Protein AF-0000000066713746 (afdb_homodimer)

Secondary structure (DSSP, 8-state):
----TTHHHHHHTTSS-SHHHHHHHHSS--HHHHHHHHHHHHHHHTT--S-HHHHHHHHHHHHHHGGG-GGGTTS-HHHHHHHHHHHHHHHH-TTS-S--HHHHHHH---HHHHHHHHHHHHHHS---TT--TTTHHHHT-/----TTHHHHHHTTSSSSHHHHHHHHSS--HHHHHHHHHHHHHHHTT--S-HHHHHHHHHHHHHHGGG-GGGTTS-HHHHHHHHHHHHHHHH-TTS-S--HHHHHHH---HHHHHHHHHHHHHHS---TT--TTTHHHHT-

InterPro domains:
  IPR004367 Cyclin, C-terminal domain [PF02984] (39-141)
  IPR004367 Cyclin, C-terminal domain [SM01332] (4-141)
  IPR013763 Cyclin-like domain [SM00385] (37-123)
  IPR036915 Cyclin-like superfamily [SSF47954] (36-141)

Sequence (282 aa):
MTAPTTKCFLRCFSVLPHSSRVYGRIQLLPLTLVAYNWRFARSAQACDEDPALHLEFLANYIAELSLLEYSLLSYPPSLIAASAIFLARFVLQPTKYPWNSTLAHYTHYKPSELSECVKTLHRLSSVGPGSNLPSIREKYSMTAPTTKCFLRCFSVLPHSSRVYGRIQLLPLTLVAYNWRFARSAQACDEDPALHLEFLANYIAELSLLEYSLLSYPPSLIAASAIFLARFVLQPTKYPWNSTLAHYTHYKPSELSECVKTLHRLSSVGPGSNLPSIREKYS

Foldseek 3Di:
DDCCDVPVVCVVVVVVPDPVVVCVVLVDQPPVLLVLLLQLLVLQCVPPPDDSVQLSVQLSVLLSLLVVDPVSVPDDSLLSSLLSSLLSQCLVPVPDLSDDPSSCVRSVDQLVSNVVSNVVSVVSDPPDPVPPVPCVVVSSD/DDCCDPCVVVPVVVVPPDPVVVCVVLVDQPPVLLVLLLQLLVLQCVPPPDDSVQLSVQLSVLLSLLVVDPVSVPDDSLLSSLLSSLLSQCLVPVPDLSDDPSSCVRSVDQLVSNVVSNVVSVVSDPPDPVSPVPCVVVSSD

Solvent-accessible surface area (backbone atoms only — not comparable to full-atom values): 16122 Å² total; per-residue (Å²): 136,76,86,67,70,84,44,53,80,44,36,75,64,41,74,53,73,69,74,64,51,51,44,52,50,62,70,31,62,51,64,66,40,49,50,42,30,50,56,52,33,55,50,49,31,78,76,45,89,61,62,51,60,62,48,33,47,46,17,50,39,49,42,46,53,41,75,77,35,76,87,51,66,78,52,56,56,64,55,48,24,51,21,19,44,36,49,30,36,34,67,76,34,71,88,48,82,50,73,50,73,58,43,32,65,74,70,69,49,57,61,68,78,30,45,67,61,33,54,53,47,54,69,69,42,74,66,49,82,82,62,61,66,67,62,51,66,66,61,53,100,137,78,85,67,72,82,48,54,76,49,38,74,61,46,74,53,72,71,71,66,52,53,47,52,49,62,72,32,64,52,64,67,38,50,50,42,30,49,56,51,34,56,49,49,30,78,76,45,87,60,62,53,60,63,48,35,47,46,16,50,40,48,42,46,52,40,75,77,35,76,86,50,66,78,51,55,56,62,55,47,24,53,22,19,44,38,50,30,36,32,66,77,36,71,88,48,82,51,75,50,74,58,43,32,66,74,69,69,48,56,62,67,78,30,47,69,60,33,54,53,47,54,68,70,42,76,66,49,81,83,63,63,67,68,60,51,67,67,62,53,101

Nearest PDB structures (foldseek):
  6p8h-assembly1_A  TM=6.772E-01  e=7.968E-02  Homo sapiens
  3g33-assembly1_B  TM=6.816E-01  e=1.249E-01  Homo sapiens
  7sj3-assembly1_B  TM=6.555E-01  e=1.603E-01  Homo sapiens
  1bu2-assembly1_A  TM=8.049E-01  e=1.305E+00  Herpesvirus saimiri (strain 11)
  3pom-assembly2_B  TM=5.185E-01  e=3.913E+00  Homo sapiens

Structure (mmCIF, N/CA/C/O backbone):
data_AF-0000000066713746-model_v1
#
loop_
_entity.id
_entity.type
_entity.pdbx_description
1 polymer Cyclin-A1-1
#
loop_
_atom_site.group_PDB
_atom_site.id
_atom_site.type_symbol
_atom_site.label_atom_id
_atom_site.label_alt_id
_atom_site.label_comp_id
_atom_site.label_asym_id
_atom_site.label_entity_id
_atom_site.label_seq_id
_atom_site.pdbx_PDB_ins_code
_atom_site.Cartn_x
_atom_site.Cartn_y
_atom_site.Cartn_z
_atom_site.occupancy
_atom_site.B_iso_or_equiv
_atom_site.auth_seq_id
_atom_site.auth_comp_id
_atom_site.auth_asym_id
_atom_site.auth_atom_id
_atom_site.pdbx_PDB_model_num
ATOM 1 N N . MET A 1 1 ? 41.719 11.719 7.723 1 16.62 1 MET A N 1
ATOM 2 C CA . MET A 1 1 ? 41 10.469 7.918 1 16.62 1 MET A CA 1
ATOM 3 C C . MET A 1 1 ? 39.5 10.734 8.18 1 16.62 1 MET A C 1
ATOM 5 O O . MET A 1 1 ? 39.125 11.117 9.289 1 16.62 1 MET A O 1
ATOM 9 N N . THR A 1 2 ? 38.75 11.141 7.148 1 24.34 2 THR A N 1
ATOM 10 C CA . THR A 1 2 ? 37.562 11.977 7.066 1 24.34 2 THR A CA 1
ATOM 11 C C . THR A 1 2 ? 36.312 11.164 7.387 1 24.34 2 THR A C 1
ATOM 13 O O . THR A 1 2 ? 36.156 10.023 6.953 1 24.34 2 THR A O 1
ATOM 16 N N . ALA A 1 3 ? 35.594 11.5 8.477 1 21.16 3 ALA A N 1
ATOM 17 C CA . ALA A 1 3 ? 34.594 10.766 9.234 1 21.16 3 ALA A CA 1
ATOM 18 C C . ALA A 1 3 ? 33.469 10.273 8.32 1 21.16 3 ALA A C 1
ATOM 20 O O . ALA A 1 3 ? 32.844 11.07 7.621 1 21.16 3 ALA A O 1
ATOM 21 N N . PRO A 1 4 ? 33.469 8.945 7.727 1 22.75 4 PRO A N 1
ATOM 22 C CA . PRO A 1 4 ? 32.656 8.336 6.672 1 22.75 4 PRO A CA 1
ATOM 23 C C . PRO A 1 4 ? 31.172 8.328 7.016 1 22.75 4 PRO A C 1
ATOM 25 O O . PRO A 1 4 ? 30.375 7.684 6.32 1 22.75 4 PRO A O 1
ATOM 28 N N . THR A 1 5 ? 30.781 8.75 8.188 1 22.91 5 THR A N 1
ATOM 29 C CA . THR A 1 5 ? 29.766 8.125 9.023 1 22.91 5 THR A CA 1
ATOM 30 C C . THR A 1 5 ? 28.375 8.375 8.453 1 22.91 5 THR A C 1
ATOM 32 O O . THR A 1 5 ? 27.453 7.574 8.672 1 22.91 5 THR A O 1
ATOM 35 N N . THR A 1 6 ? 28.016 9.57 8.289 1 25.28 6 THR A N 1
ATOM 36 C CA . THR A 1 6 ? 26.703 10.031 7.84 1 25.28 6 THR A CA 1
ATOM 37 C C . THR A 1 6 ? 26.406 9.516 6.434 1 25.28 6 THR A C 1
ATOM 39 O O . THR A 1 6 ? 25.266 9.586 5.969 1 25.28 6 THR A O 1
ATOM 42 N N . LYS A 1 7 ? 27.438 8.914 5.684 1 22.94 7 LYS A N 1
ATOM 43 C CA . LYS A 1 7 ? 27.672 8.523 4.297 1 22.94 7 LYS A CA 1
ATOM 44 C C . LYS A 1 7 ? 27 7.199 3.973 1 22.94 7 LYS A C 1
ATOM 46 O O . LYS A 1 7 ? 26.625 6.953 2.824 1 22.94 7 LYS A O 1
ATOM 51 N N . CYS A 1 8 ? 26.984 6.344 4.883 1 22.55 8 CYS A N 1
ATOM 52 C CA . CYS A 1 8 ? 26.656 4.961 4.562 1 22.55 8 CYS A CA 1
ATOM 53 C C . CYS A 1 8 ? 25.156 4.789 4.371 1 22.55 8 CYS A C 1
ATOM 55 O O . CYS A 1 8 ? 24.719 3.988 3.545 1 22.55 8 CYS A O 1
ATOM 57 N N . PHE A 1 9 ? 24.406 5.297 5.223 1 25 9 PHE A N 1
ATOM 58 C CA . PHE A 1 9 ? 22.953 5.324 5.168 1 25 9 PHE A CA 1
ATOM 59 C C . PHE A 1 9 ? 22.469 6.066 3.926 1 25 9 PHE A C 1
ATOM 61 O O . PHE A 1 9 ? 21.516 5.641 3.271 1 25 9 PHE A O 1
ATOM 68 N N . LEU A 1 10 ? 23.078 7.109 3.32 1 30.06 10 LEU A N 1
ATOM 69 C CA . LEU A 1 10 ? 23.328 7.941 2.146 1 30.06 10 LEU A CA 1
ATOM 70 C C . LEU A 1 10 ? 23.906 7.117 1.003 1 30.06 10 LEU A C 1
ATOM 72 O O . LEU A 1 10 ? 23.641 7.402 -0.168 1 30.06 10 LEU A O 1
ATOM 76 N N . ARG A 1 11 ? 24.641 6.086 1.146 1 27.7 11 ARG A N 1
ATOM 77 C CA . ARG A 1 11 ? 25.422 5.168 0.313 1 27.7 11 ARG A CA 1
ATOM 78 C C . ARG A 1 11 ? 24.516 4.113 -0.319 1 27.7 11 ARG A C 1
ATOM 80 O O . ARG A 1 11 ? 24.672 3.783 -1.498 1 27.7 11 ARG A O 1
ATOM 87 N N . CYS A 1 12 ? 23.656 3.383 0.383 1 29.02 12 CYS A N 1
ATOM 88 C CA . CYS A 1 12 ? 22.875 2.451 -0.427 1 29.02 12 CYS A CA 1
ATOM 89 C C . CYS A 1 12 ? 21.812 3.184 -1.228 1 29.02 12 CYS A C 1
ATOM 91 O O . CYS A 1 12 ? 21.547 2.834 -2.379 1 29.02 12 CYS A O 1
ATOM 93 N N . PHE A 1 13 ? 21.047 4.242 -0.968 1 34.44 13 PHE A N 1
ATOM 94 C CA . PHE A 1 13 ? 20.516 5.508 -1.463 1 34.44 13 PHE A CA 1
ATOM 95 C C . PHE A 1 13 ? 21.625 6.352 -2.076 1 34.44 13 PHE A C 1
ATOM 97 O O . PHE A 1 13 ? 21.375 7.246 -2.885 1 34.44 13 PHE A O 1
ATOM 104 N N . SER A 1 14 ? 22.688 6.531 -1.766 1 32 14 SER A N 1
ATOM 105 C CA . SER A 1 14 ? 23.922 7.125 -2.281 1 32 14 SER A CA 1
ATOM 106 C C . SER A 1 14 ? 24.312 6.492 -3.611 1 32 14 SER A C 1
ATOM 108 O O . SER A 1 14 ? 25.156 7.039 -4.336 1 32 14 SER A O 1
ATOM 110 N N . VAL A 1 15 ? 24.453 5.266 -3.885 1 34.03 15 VAL A N 1
ATOM 111 C CA . VAL A 1 15 ? 24.906 4.82 -5.199 1 34.03 15 VAL A CA 1
ATOM 112 C C . VAL A 1 15 ? 23.922 5.285 -6.27 1 34.03 15 VAL A C 1
ATOM 114 O O . VAL A 1 15 ? 24.188 5.156 -7.465 1 34.03 15 VAL A O 1
ATOM 117 N N . LEU A 1 16 ? 22.453 5.336 -6.082 1 33.06 16 LEU A N 1
ATOM 118 C CA . LEU A 1 16 ? 21.641 6.148 -6.98 1 33.06 16 LEU A CA 1
ATOM 119 C C . LEU A 1 16 ? 21.766 7.629 -6.637 1 33.06 16 LEU A C 1
ATOM 121 O O . LEU A 1 16 ? 21.719 8 -5.461 1 33.06 16 LEU A O 1
ATOM 125 N N . PRO A 1 17 ? 22.359 8.695 -7.379 1 33.31 17 PRO A N 1
ATOM 126 C CA . PRO A 1 17 ? 22.531 10.148 -7.277 1 33.31 17 PRO A CA 1
ATOM 127 C C . PRO A 1 17 ? 21.422 10.82 -6.488 1 33.31 17 PRO A C 1
ATOM 129 O O . PRO A 1 17 ? 20.406 10.18 -6.164 1 33.31 17 PRO A O 1
ATOM 132 N N . HIS A 1 18 ? 20.859 12.25 -6.82 1 32.56 18 HIS A N 1
ATOM 133 C CA . HIS A 1 18 ? 19.891 13.188 -6.27 1 32.56 18 HIS A CA 1
ATOM 134 C C . HIS A 1 18 ? 18.609 12.477 -5.852 1 32.56 18 HIS A C 1
ATOM 136 O O . HIS A 1 18 ? 18.125 11.602 -6.57 1 32.56 18 HIS A O 1
ATOM 142 N N . SER A 1 19 ? 18.156 12.43 -4.449 1 38.47 19 SER A N 1
ATOM 143 C CA . SER A 1 19 ? 16.953 12.055 -3.707 1 38.47 19 SER A CA 1
ATOM 144 C C . SER A 1 19 ? 15.711 12.109 -4.594 1 38.47 19 SER A C 1
ATOM 146 O O . SER A 1 19 ? 14.672 11.555 -4.246 1 38.47 19 SER A O 1
ATOM 148 N N . SER A 1 20 ? 15.602 13.023 -5.305 1 35 20 SER A N 1
ATOM 149 C CA . SER A 1 20 ? 14.484 13.336 -6.184 1 35 20 SER A CA 1
ATOM 150 C C . SER A 1 20 ? 14.203 12.203 -7.16 1 35 20 SER A C 1
ATOM 152 O O . SER A 1 20 ? 13.055 11.938 -7.504 1 35 20 SER A O 1
ATOM 154 N N . ARG A 1 21 ? 15.25 11.719 -7.719 1 34.03 21 ARG A N 1
ATOM 155 C CA . ARG A 1 21 ? 15.047 10.75 -8.789 1 34.03 21 ARG A CA 1
ATOM 156 C C . ARG A 1 21 ? 14.602 9.398 -8.234 1 34.03 21 ARG A C 1
ATOM 158 O O . ARG A 1 21 ? 13.758 8.727 -8.836 1 34.03 21 ARG A O 1
ATOM 165 N N . VAL A 1 22 ? 15.406 8.781 -7.301 1 38.34 22 VAL A N 1
ATOM 166 C CA . VAL A 1 22 ? 14.992 7.504 -6.734 1 38.34 22 VAL A CA 1
ATOM 167 C C . VAL A 1 22 ? 13.594 7.641 -6.129 1 38.34 22 VAL A C 1
ATOM 169 O O . VAL A 1 22 ? 12.773 6.727 -6.242 1 38.34 22 VAL A O 1
ATOM 172 N N . TYR A 1 23 ? 13.438 8.75 -5.402 1 40.5 23 TYR A N 1
ATOM 173 C CA . TYR A 1 23 ? 12.086 9.133 -5.004 1 40.5 23 TYR A CA 1
ATOM 174 C C . TYR A 1 23 ? 11.133 9.047 -6.188 1 40.5 23 TYR A C 1
ATOM 176 O O . TYR A 1 23 ? 9.984 8.617 -6.031 1 40.5 23 TYR A O 1
ATOM 184 N N . GLY A 1 24 ? 11.742 9.609 -7.176 1 38.59 24 GLY A N 1
ATOM 185 C CA . GLY A 1 24 ? 10.961 9.461 -8.391 1 38.59 24 GLY A CA 1
ATOM 186 C C . GLY A 1 24 ? 10.734 8.008 -8.781 1 38.59 24 GLY A C 1
ATOM 187 O O . GLY A 1 24 ? 9.656 7.645 -9.25 1 38.59 24 GLY A O 1
ATOM 188 N N . ARG A 1 25 ? 11.898 7.344 -8.797 1 37.72 25 ARG A N 1
ATOM 189 C CA . ARG A 1 25 ? 11.812 5.957 -9.25 1 37.72 25 ARG A CA 1
ATOM 190 C C . ARG A 1 25 ? 11.102 5.09 -8.219 1 37.72 25 ARG A C 1
ATOM 192 O O . ARG A 1 25 ? 10.336 4.188 -8.578 1 37.72 25 ARG A O 1
ATOM 199 N N . ILE A 1 26 ? 11.562 5.074 -6.805 1 45 26 ILE A N 1
ATOM 200 C CA . ILE A 1 26 ? 10.828 4.41 -5.73 1 45 26 ILE A CA 1
ATOM 201 C C . ILE A 1 26 ? 9.391 4.918 -5.695 1 45 26 ILE A C 1
ATOM 203 O O . ILE A 1 26 ? 8.469 4.156 -5.398 1 45 26 ILE A O 1
ATOM 207 N N . GLN A 1 27 ? 9.383 6.281 -5.699 1 49.38 27 GLN A N 1
ATOM 208 C CA . GLN A 1 27 ? 8.07 6.887 -5.52 1 49.38 27 GLN A CA 1
ATOM 209 C C . GLN A 1 27 ? 6.996 6.105 -6.273 1 49.38 27 GLN A C 1
A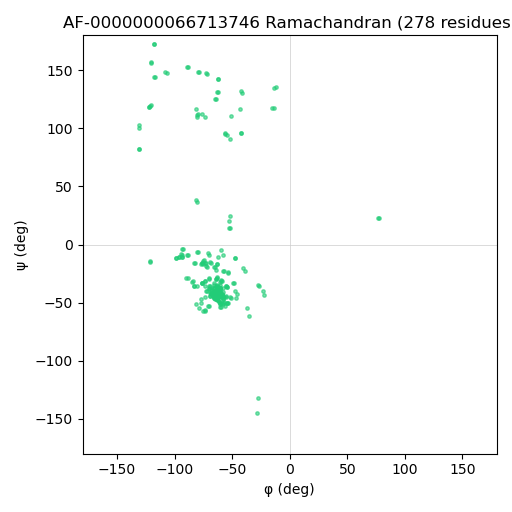TOM 211 O O . GLN A 1 27 ? 5.832 6.094 -5.871 1 49.38 27 GLN A O 1
ATO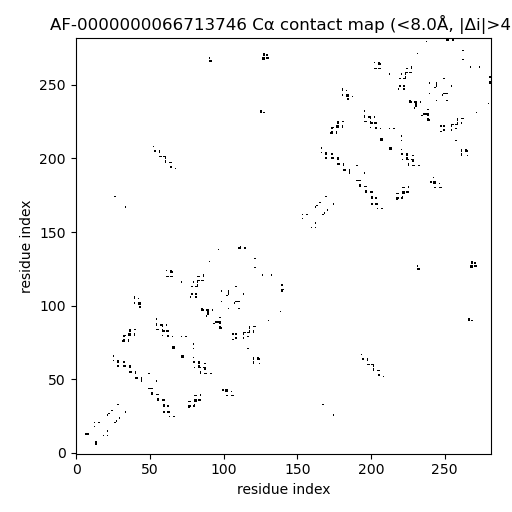M 216 N N . LEU A 1 28 ? 7.711 5.402 -7.285 1 54.06 28 LEU A N 1
ATOM 217 C CA . LEU A 1 28 ? 6.684 4.684 -8.031 1 54.06 28 LEU A CA 1
ATOM 218 C C . LEU A 1 28 ? 7.066 3.219 -8.211 1 54.06 28 LEU A C 1
ATOM 220 O O . LEU A 1 28 ? 8.25 2.895 -8.359 1 54.06 28 LEU A O 1
ATOM 224 N N . LEU A 1 29 ? 6.473 2.348 -7.375 1 62 29 LEU A N 1
ATOM 225 C CA . LEU A 1 29 ? 6.527 0.957 -7.809 1 62 29 LEU A CA 1
ATOM 226 C C . LEU A 1 29 ? 6.945 0.857 -9.273 1 62 29 LEU A C 1
ATOM 228 O O . LEU A 1 29 ? 6.383 1.541 -10.133 1 62 29 LEU A O 1
ATOM 232 N N . PRO A 1 30 ? 8.164 0.175 -9.453 1 65.19 30 PRO A N 1
ATOM 233 C CA . PRO A 1 30 ? 8.453 -0.023 -10.875 1 65.19 30 PRO A CA 1
ATOM 234 C C . PRO A 1 30 ? 7.219 -0.434 -11.68 1 65.19 30 PRO A C 1
ATOM 236 O O . PRO A 1 30 ? 6.414 -1.242 -11.203 1 65.19 30 PRO A O 1
ATOM 239 N N . LEU A 1 31 ? 7.109 0.254 -12.672 1 70.19 31 LEU A N 1
ATOM 240 C CA . LEU A 1 31 ? 5.98 0.002 -13.562 1 70.19 31 LEU A CA 1
ATOM 241 C C . LEU A 1 31 ? 5.855 -1.484 -13.875 1 70.19 31 LEU A C 1
ATOM 243 O O . LEU A 1 31 ? 4.746 -2.006 -14 1 70.19 31 LEU A O 1
ATOM 247 N N . THR A 1 32 ? 7.055 -2.166 -13.93 1 76.94 32 THR A N 1
ATOM 248 C CA . THR A 1 32 ? 7.059 -3.592 -14.234 1 76.94 32 THR A CA 1
ATOM 249 C C . THR A 1 32 ? 6.324 -4.379 -13.156 1 76.94 32 THR A C 1
ATOM 251 O O . THR A 1 32 ? 5.512 -5.254 -13.461 1 76.94 32 THR A O 1
ATOM 254 N N . LEU A 1 33 ? 6.562 -3.996 -11.898 1 84 33 LEU A N 1
ATOM 255 C CA . LEU A 1 33 ? 5.895 -4.672 -10.789 1 84 33 LEU A CA 1
ATOM 256 C C . LEU A 1 33 ? 4.398 -4.379 -10.797 1 84 33 LEU A C 1
ATOM 258 O O . LEU A 1 33 ? 3.586 -5.281 -10.586 1 84 33 LEU A O 1
ATOM 262 N N . VAL A 1 34 ? 4.156 -3.158 -11.125 1 80.56 34 VAL A N 1
ATOM 263 C CA . VAL A 1 34 ? 2.754 -2.758 -11.18 1 80.56 34 VAL A CA 1
ATOM 264 C C . VAL A 1 34 ? 2.037 -3.543 -12.281 1 80.56 34 VAL A C 1
ATOM 266 O O . VAL A 1 34 ? 0.921 -4.027 -12.078 1 80.56 34 VAL A O 1
ATOM 269 N N . ALA A 1 35 ? 2.711 -3.707 -13.367 1 79.44 35 ALA A N 1
ATOM 270 C CA . ALA A 1 35 ? 2.137 -4.434 -14.5 1 79.44 35 ALA A CA 1
ATOM 271 C C . ALA A 1 35 ? 1.884 -5.895 -14.141 1 79.44 35 ALA A C 1
ATOM 273 O O . ALA A 1 35 ? 0.82 -6.441 -14.445 1 79.44 35 ALA A O 1
ATOM 274 N N . TYR A 1 36 ? 2.834 -6.543 -13.547 1 89.94 36 TYR A N 1
ATOM 275 C CA . TYR A 1 36 ? 2.646 -7.926 -13.117 1 89.94 36 TYR A CA 1
ATOM 276 C C . TYR A 1 36 ? 1.519 -8.031 -12.102 1 89.94 36 TYR A C 1
ATOM 278 O O . TYR A 1 36 ? 0.687 -8.945 -12.18 1 89.94 36 TYR A O 1
ATOM 286 N N . ASN A 1 37 ? 1.525 -7.117 -11.148 1 89.06 37 ASN A N 1
ATOM 287 C CA . ASN A 1 37 ? 0.474 -7.133 -10.141 1 89.06 37 ASN A CA 1
ATOM 288 C C . ASN A 1 37 ? -0.91 -7.004 -10.766 1 89.06 37 ASN A C 1
ATOM 290 O O . ASN A 1 37 ? -1.848 -7.695 -10.359 1 89.06 37 ASN A O 1
ATOM 294 N N . TRP A 1 38 ? -0.908 -6.121 -11.672 1 84.69 38 TRP A N 1
ATOM 295 C CA . TRP A 1 38 ? -2.172 -5.922 -12.375 1 84.69 38 TRP A CA 1
ATOM 296 C C . TRP A 1 38 ? -2.621 -7.207 -13.062 1 84.69 38 TRP A C 1
ATOM 298 O O . TRP A 1 38 ? -3.76 -7.648 -12.891 1 84.69 38 TRP A O 1
ATOM 308 N N . ARG A 1 39 ? -1.822 -7.805 -13.859 1 85.56 39 ARG A N 1
ATOM 309 C CA . ARG A 1 39 ? -2.131 -9.031 -14.594 1 85.56 39 ARG A CA 1
ATOM 310 C C . ARG A 1 39 ? -2.506 -10.156 -13.641 1 85.56 39 ARG A C 1
ATOM 312 O O . ARG A 1 39 ? -3.498 -10.859 -13.859 1 85.56 39 ARG A O 1
ATOM 319 N N . PHE A 1 40 ? -1.741 -10.352 -12.602 1 91.56 40 PHE A N 1
ATOM 320 C CA . PHE A 1 40 ? -1.951 -11.461 -11.68 1 91.56 40 PHE A CA 1
ATOM 321 C C . PHE A 1 40 ? -3.215 -11.242 -10.859 1 91.56 40 PHE A C 1
ATOM 323 O O . PHE A 1 40 ? -3.941 -12.195 -10.562 1 91.56 40 PHE A O 1
ATOM 330 N N . ALA A 1 41 ? -3.469 -9.984 -10.469 1 88.44 41 ALA A N 1
ATOM 331 C CA . ALA A 1 41 ? -4.684 -9.672 -9.719 1 88.44 41 ALA A CA 1
ATOM 332 C C . ALA A 1 41 ? -5.93 -9.984 -10.547 1 88.44 41 ALA A C 1
ATOM 334 O O . ALA A 1 41 ? -6.914 -10.508 -10.016 1 88.44 41 ALA A O 1
ATOM 335 N N . ARG A 1 42 ? -5.891 -9.68 -11.773 1 83.75 42 ARG A N 1
ATOM 336 C CA . ARG A 1 42 ? -7.012 -9.969 -12.664 1 83.75 42 ARG A CA 1
ATOM 337 C C . ARG A 1 42 ? -7.23 -11.469 -12.812 1 83.75 42 ARG A C 1
ATOM 339 O O . ARG A 1 42 ? -8.367 -11.938 -12.859 1 83.75 42 ARG A O 1
ATOM 346 N N . SER A 1 43 ? -6.172 -12.195 -12.922 1 87.19 43 SER A N 1
ATOM 347 C CA . SER A 1 43 ? -6.254 -13.648 -13.039 1 87.19 43 SER A CA 1
ATOM 348 C C . SER A 1 43 ? -6.809 -14.273 -11.766 1 87.19 43 SER A C 1
ATOM 350 O O . SER A 1 43 ? -7.473 -15.312 -11.812 1 87.19 43 SER A O 1
ATOM 352 N N . ALA A 1 44 ? -6.496 -13.672 -10.648 1 85.69 44 ALA A N 1
ATOM 353 C CA . ALA A 1 44 ? -6.961 -14.172 -9.359 1 85.69 44 ALA A CA 1
ATOM 354 C C . ALA A 1 44 ? -8.469 -13.969 -9.203 1 85.69 44 ALA A C 1
ATOM 356 O O . ALA A 1 44 ? -9.125 -14.719 -8.477 1 85.69 44 ALA A O 1
ATOM 357 N N . GLN A 1 45 ? -8.984 -12.867 -9.734 1 76.25 45 GLN A N 1
ATOM 358 C CA . GLN A 1 45 ? -10.383 -12.484 -9.578 1 76.25 45 GLN A CA 1
ATOM 359 C C . GLN A 1 45 ? -11.297 -13.414 -10.367 1 76.25 45 GLN A C 1
ATOM 361 O O . GLN A 1 45 ? -12.484 -13.539 -10.062 1 76.25 45 GLN A O 1
ATOM 366 N N . ALA A 1 46 ? -10.742 -13.93 -11.414 1 67 46 ALA A N 1
ATOM 367 C CA . ALA A 1 46 ? -11.578 -14.867 -12.156 1 67 46 ALA A CA 1
ATOM 368 C C . ALA A 1 46 ? -12.234 -15.883 -11.219 1 67 46 ALA A C 1
ATOM 370 O O . ALA A 1 46 ? -13.297 -16.422 -11.523 1 67 46 ALA A O 1
ATOM 371 N N . CYS A 1 47 ? -11.797 -15.906 -10.07 1 59.56 47 CYS A N 1
ATOM 372 C CA . CYS A 1 47 ? -12.289 -16.922 -9.148 1 59.56 47 CYS A CA 1
ATOM 373 C C . CYS A 1 47 ? -12.922 -16.297 -7.918 1 59.56 47 CYS A C 1
ATOM 375 O O . CYS A 1 47 ? -13.562 -16.969 -7.117 1 59.56 47 CYS A O 1
ATOM 377 N N . ASP A 1 48 ? -12.664 -15 -7.738 1 64.56 48 ASP A N 1
ATOM 378 C CA . ASP A 1 48 ? -13.047 -14.477 -6.43 1 64.56 48 ASP A CA 1
ATOM 379 C C . ASP A 1 48 ? -14.062 -13.344 -6.562 1 64.56 48 ASP A C 1
ATOM 381 O O . ASP A 1 48 ? -14.18 -12.727 -7.625 1 64.56 48 ASP A O 1
ATOM 385 N N . GLU A 1 49 ? -14.82 -13.172 -5.465 1 57.97 49 GLU A N 1
ATOM 386 C CA . GLU A 1 49 ? -15.852 -12.148 -5.332 1 57.97 49 GLU A CA 1
ATOM 387 C C . GLU A 1 49 ? -15.258 -10.805 -4.93 1 57.97 49 GLU A C 1
ATOM 389 O O . GLU A 1 49 ? -15.867 -9.758 -5.145 1 57.97 49 GLU A O 1
ATOM 394 N N . ASP A 1 50 ? -13.984 -10.82 -4.438 1 58.34 50 ASP A N 1
ATOM 395 C CA . ASP A 1 50 ? -13.469 -9.547 -3.941 1 58.34 50 ASP A CA 1
ATOM 396 C C . ASP A 1 50 ? -13.172 -8.586 -5.094 1 58.34 50 ASP A C 1
ATOM 398 O O . ASP A 1 50 ? -12.766 -9.023 -6.176 1 58.34 50 ASP A O 1
ATOM 402 N N . PRO A 1 51 ? -13.406 -7.34 -4.703 1 63.56 51 PRO A N 1
ATOM 403 C CA . PRO A 1 51 ? -13.109 -6.387 -5.773 1 63.56 51 PRO A CA 1
ATOM 404 C C . PRO A 1 51 ? -11.633 -6.398 -6.172 1 63.56 51 PRO A C 1
ATOM 406 O O . PRO A 1 51 ? -10.758 -6.422 -5.305 1 63.56 51 PRO A O 1
ATOM 409 N N . ALA A 1 52 ? -11.367 -6.465 -7.316 1 74.56 52 ALA A N 1
ATOM 410 C CA . ALA A 1 52 ? -10.062 -6.555 -7.961 1 74.56 52 ALA A CA 1
ATOM 411 C C . ALA A 1 52 ? -9.141 -5.43 -7.496 1 74.56 52 ALA A C 1
ATOM 413 O O . ALA A 1 52 ? -7.941 -5.645 -7.301 1 74.56 52 ALA A O 1
ATOM 414 N N . LEU A 1 53 ? -9.773 -4.352 -7.043 1 81.56 53 LEU A N 1
ATOM 415 C CA . LEU A 1 53 ? -8.945 -3.184 -6.758 1 81.56 53 LEU A CA 1
ATOM 416 C C . LEU A 1 53 ? -8.32 -3.287 -5.371 1 81.56 53 LEU A C 1
ATOM 418 O O . LEU A 1 53 ? -7.18 -2.867 -5.164 1 81.56 53 LEU A O 1
ATOM 422 N N . HIS A 1 54 ? -9.055 -3.852 -4.414 1 85.06 54 HIS A N 1
ATOM 423 C CA . HIS A 1 54 ? -8.469 -4.051 -3.09 1 85.06 54 HIS A CA 1
ATOM 424 C C . HIS A 1 54 ? -7.238 -4.941 -3.156 1 85.06 54 HIS A C 1
ATOM 426 O O . HIS A 1 54 ? -6.207 -4.629 -2.559 1 85.06 54 HIS A O 1
ATOM 432 N N . LEU A 1 55 ? -7.391 -5.977 -3.936 1 88.44 55 LEU A N 1
ATOM 433 C CA . LEU A 1 55 ? -6.285 -6.914 -4.086 1 88.44 55 LEU A CA 1
ATOM 434 C C . LEU A 1 55 ? -5.094 -6.246 -4.766 1 88.44 55 LEU A C 1
ATOM 436 O O . LEU A 1 55 ? -3.955 -6.402 -4.324 1 88.44 55 LEU A O 1
ATOM 440 N N . GLU A 1 56 ? -5.371 -5.523 -5.793 1 86.69 56 GLU A N 1
ATOM 441 C CA . GLU A 1 56 ? -4.32 -4.84 -6.547 1 86.69 56 GLU A CA 1
ATOM 442 C C . GLU A 1 56 ? -3.59 -3.822 -5.68 1 86.69 56 GLU A C 1
ATOM 444 O O . GLU A 1 56 ? -2.357 -3.771 -5.676 1 86.69 56 GLU A O 1
ATOM 449 N N . PHE A 1 57 ? -4.332 -3.016 -4.977 1 86.44 57 PHE A N 1
ATOM 450 C CA . PHE A 1 57 ? -3.736 -1.971 -4.152 1 86.44 57 PHE A CA 1
ATOM 451 C C . PHE A 1 57 ? -2.898 -2.574 -3.033 1 86.44 57 PHE A C 1
ATOM 453 O O . PHE A 1 57 ? -1.771 -2.139 -2.789 1 86.44 57 PHE A O 1
ATOM 460 N N . LEU A 1 58 ? -3.432 -3.578 -2.408 1 90.12 58 LEU A N 1
ATOM 461 C CA . LEU A 1 58 ? -2.674 -4.223 -1.34 1 90.12 58 LEU A CA 1
ATOM 462 C C . LEU A 1 58 ? -1.421 -4.895 -1.893 1 90.12 58 LEU A C 1
ATOM 464 O O . LEU A 1 58 ? -0.342 -4.785 -1.307 1 90.12 58 LEU A O 1
ATOM 468 N N . ALA A 1 59 ? -1.557 -5.559 -3.004 1 92.19 59 ALA A N 1
ATOM 469 C CA . ALA A 1 59 ? -0.408 -6.211 -3.625 1 92.19 59 ALA A CA 1
ATOM 470 C C . ALA A 1 59 ? 0.66 -5.191 -4.012 1 92.19 59 ALA A C 1
ATOM 472 O O . ALA A 1 59 ? 1.856 -5.449 -3.857 1 92.19 59 ALA A O 1
ATOM 473 N N . ASN A 1 60 ? 0.268 -4.043 -4.562 1 88.06 60 ASN A N 1
ATOM 474 C CA . ASN A 1 60 ? 1.205 -2.973 -4.891 1 88.06 60 ASN A CA 1
ATOM 475 C C . ASN A 1 60 ? 1.961 -2.492 -3.656 1 88.06 60 ASN A C 1
ATOM 477 O O . ASN A 1 60 ? 3.182 -2.32 -3.697 1 88.06 60 ASN A O 1
ATOM 481 N N . TYR A 1 61 ? 1.272 -2.316 -2.643 1 88.94 61 TYR A N 1
ATOM 482 C CA . TYR A 1 61 ? 1.897 -1.905 -1.391 1 88.94 61 TYR A CA 1
ATOM 483 C C . TYR A 1 61 ? 2.916 -2.939 -0.925 1 88.94 61 TYR A C 1
ATOM 485 O O . TYR A 1 61 ? 4.055 -2.596 -0.604 1 88.94 61 TYR A O 1
ATOM 493 N N . ILE A 1 62 ? 2.502 -4.152 -0.895 1 91.81 62 ILE A N 1
ATOM 494 C CA . ILE A 1 62 ? 3.381 -5.234 -0.463 1 91.81 62 ILE A CA 1
ATOM 495 C C . ILE A 1 62 ? 4.613 -5.289 -1.363 1 91.81 62 ILE A C 1
ATOM 497 O O . ILE A 1 62 ? 5.734 -5.445 -0.879 1 91.81 62 ILE A O 1
ATOM 501 N N . ALA A 1 63 ? 4.398 -5.16 -2.621 1 92.12 63 ALA A N 1
ATOM 502 C CA . ALA A 1 63 ? 5.512 -5.176 -3.566 1 92.12 63 ALA A CA 1
ATOM 503 C C . ALA A 1 63 ? 6.453 -4 -3.324 1 92.12 63 ALA A C 1
ATOM 505 O O . ALA A 1 63 ? 7.672 -4.129 -3.479 1 92.12 63 ALA A O 1
ATOM 506 N N . GLU A 1 64 ? 5.922 -2.859 -2.969 1 88.19 64 GLU A N 1
ATOM 507 C CA . GLU A 1 64 ? 6.742 -1.693 -2.65 1 88.19 64 GLU A CA 1
ATOM 508 C C . GLU A 1 64 ? 7.668 -1.978 -1.474 1 88.19 64 GLU A C 1
ATOM 510 O O . GLU A 1 64 ? 8.82 -1.541 -1.467 1 88.19 64 GLU A O 1
ATOM 515 N N . LEU A 1 65 ? 7.176 -2.693 -0.555 1 88.75 65 LEU A N 1
ATOM 516 C CA . LEU A 1 65 ? 7.969 -3.021 0.624 1 88.75 65 LEU A CA 1
ATOM 517 C C . LEU A 1 65 ? 9.18 -3.871 0.247 1 88.75 65 LEU A C 1
ATOM 519 O O . LEU A 1 65 ? 10.203 -3.838 0.93 1 88.75 65 LEU A O 1
ATOM 523 N N . SER A 1 66 ? 9.016 -4.652 -0.824 1 89.75 66 SER A N 1
ATOM 524 C CA . SER A 1 66 ? 10.148 -5.469 -1.265 1 89.75 66 SER A CA 1
ATOM 525 C C . SER A 1 66 ? 11.367 -4.609 -1.573 1 89.75 66 SER A C 1
ATOM 527 O O . SER A 1 66 ? 12.5 -5.078 -1.48 1 89.75 66 SER A O 1
ATOM 529 N N . LEU A 1 67 ? 11.148 -3.354 -1.862 1 83.69 67 LEU A N 1
ATOM 530 C CA . LEU A 1 67 ? 12.234 -2.445 -2.219 1 83.69 67 LEU A CA 1
ATOM 531 C C . LEU A 1 67 ? 13.047 -2.059 -0.987 1 83.69 67 LEU A C 1
ATOM 533 O O . LEU A 1 67 ? 14.156 -1.529 -1.109 1 83.69 67 LEU A O 1
ATOM 537 N N . LEU A 1 68 ? 12.562 -2.324 0.183 1 82.56 68 LEU A N 1
ATOM 538 C CA . LEU A 1 68 ? 13.227 -1.961 1.434 1 82.56 68 LEU A CA 1
ATOM 539 C C . LEU A 1 68 ? 14.094 -3.105 1.943 1 82.56 68 LEU A C 1
ATOM 541 O O . LEU A 1 68 ? 14.773 -2.967 2.961 1 82.56 68 LEU A O 1
ATOM 545 N N . GLU A 1 69 ? 14.062 -4.215 1.264 1 84.88 69 GLU A N 1
ATOM 546 C CA . GLU A 1 69 ? 14.781 -5.406 1.704 1 84.88 69 GLU A CA 1
ATOM 547 C C . GLU A 1 69 ? 15.766 -5.887 0.637 1 84.88 69 GLU A C 1
ATOM 549 O O . GLU A 1 69 ? 15.352 -6.375 -0.417 1 84.88 69 GLU A O 1
ATOM 554 N N . TYR A 1 70 ? 16.984 -5.871 1.041 1 83.44 70 TYR A N 1
ATOM 555 C CA . TYR A 1 70 ? 18.047 -6.16 0.092 1 83.44 70 TYR A CA 1
ATOM 556 C C . TYR A 1 70 ? 17.922 -7.582 -0.447 1 83.44 70 TYR A C 1
ATOM 558 O O . TYR A 1 70 ? 18.172 -7.828 -1.629 1 83.44 70 TYR A O 1
ATOM 566 N N . SER A 1 71 ? 17.594 -8.523 0.349 1 90.12 71 SER A N 1
ATOM 567 C CA . SER A 1 71 ? 17.531 -9.93 -0.044 1 90.12 71 SER A CA 1
ATOM 568 C C . SER A 1 71 ? 16.469 -10.156 -1.117 1 90.12 71 SER A C 1
ATOM 570 O O . SER A 1 71 ? 16.484 -11.18 -1.808 1 90.12 71 SER A O 1
ATOM 572 N N . LEU A 1 72 ? 15.562 -9.227 -1.298 1 91.69 72 LEU A N 1
ATOM 573 C CA . LEU A 1 72 ? 14.469 -9.391 -2.254 1 91.69 72 LEU A CA 1
ATOM 574 C C . LEU A 1 72 ? 14.812 -8.719 -3.584 1 91.69 72 LEU A C 1
ATOM 576 O O . LEU A 1 72 ? 14.156 -8.977 -4.594 1 91.69 72 LEU A O 1
ATOM 580 N N . LEU A 1 73 ? 15.859 -7.953 -3.586 1 84.75 73 LEU A N 1
ATOM 581 C CA . LEU A 1 73 ? 16.203 -7.172 -4.766 1 84.75 73 LEU A CA 1
ATOM 582 C C . LEU A 1 73 ? 16.734 -8.07 -5.879 1 84.75 73 LEU A C 1
ATOM 584 O O . LEU A 1 73 ? 16.75 -7.676 -7.047 1 84.75 73 LEU A O 1
ATOM 588 N N . SER A 1 74 ? 17.156 -9.25 -5.516 1 89.12 74 SER A N 1
ATOM 589 C CA . SER A 1 74 ? 17.734 -10.164 -6.5 1 89.12 74 SER A CA 1
ATOM 590 C C . SER A 1 74 ? 16.656 -11.031 -7.141 1 89.12 74 SER A C 1
ATOM 592 O O . SER A 1 74 ? 16.922 -11.734 -8.117 1 89.12 74 SER A O 1
ATOM 594 N N . TYR A 1 75 ? 15.469 -11.031 -6.688 1 92.38 75 TYR A N 1
ATOM 595 C CA . TYR A 1 75 ? 14.375 -11.82 -7.238 1 92.38 75 TYR A CA 1
ATOM 596 C C . TYR A 1 75 ? 13.812 -11.172 -8.5 1 92.38 75 TYR A C 1
ATOM 598 O O . TYR A 1 75 ? 13.781 -9.945 -8.609 1 92.38 75 TYR A O 1
ATOM 606 N N . PRO A 1 76 ? 13.328 -12.031 -9.422 1 93.75 76 PRO A N 1
ATOM 607 C CA . PRO A 1 76 ? 12.617 -11.461 -10.562 1 93.75 76 PRO A CA 1
ATOM 608 C C . PRO A 1 76 ? 11.359 -10.703 -10.148 1 93.75 76 PRO A C 1
ATOM 610 O O . PRO A 1 76 ? 10.648 -11.125 -9.234 1 93.75 76 PRO A O 1
ATOM 613 N N . PRO A 1 77 ? 11.102 -9.609 -10.844 1 91.12 77 PRO A N 1
ATOM 614 C CA . PRO A 1 77 ? 9.898 -8.836 -10.531 1 91.12 77 PRO A CA 1
ATOM 615 C C . PRO A 1 77 ? 8.625 -9.68 -10.586 1 91.12 77 PRO A C 1
ATOM 617 O O . PRO A 1 77 ? 7.703 -9.469 -9.797 1 91.12 77 PRO A O 1
ATOM 620 N N . SER A 1 78 ? 8.586 -10.609 -11.516 1 94.25 78 SER A N 1
ATOM 621 C CA . SER A 1 78 ? 7.406 -11.461 -11.633 1 94.25 78 SER A CA 1
ATOM 622 C C . SER A 1 78 ? 7.211 -12.312 -10.383 1 94.25 78 SER A C 1
ATOM 624 O O . SER A 1 78 ? 6.078 -12.539 -9.953 1 94.25 78 SER A O 1
ATOM 626 N N . LEU A 1 79 ? 8.281 -12.734 -9.781 1 97 79 LEU A N 1
ATOM 627 C CA . LEU A 1 79 ? 8.203 -13.539 -8.57 1 97 79 LEU A CA 1
ATOM 628 C C . LEU A 1 79 ? 7.77 -12.688 -7.379 1 97 79 LEU A C 1
ATOM 630 O O . LEU A 1 79 ? 6.965 -13.133 -6.555 1 97 79 LEU A O 1
ATOM 634 N N . ILE A 1 80 ? 8.266 -11.492 -7.289 1 95.75 80 ILE A N 1
ATOM 635 C CA . ILE A 1 80 ? 7.863 -10.57 -6.23 1 95.75 80 ILE A CA 1
ATOM 636 C C . ILE A 1 80 ? 6.367 -10.281 -6.344 1 95.75 80 ILE A C 1
ATOM 638 O O . ILE A 1 80 ? 5.645 -10.32 -5.344 1 95.75 80 ILE A O 1
ATOM 642 N N . ALA A 1 81 ? 5.996 -10.055 -7.57 1 95.06 81 ALA A N 1
ATOM 643 C CA . ALA A 1 81 ? 4.586 -9.758 -7.801 1 95.06 81 ALA A CA 1
ATOM 644 C C . ALA A 1 81 ? 3.709 -10.953 -7.422 1 95.06 81 ALA A C 1
ATOM 646 O O . ALA A 1 81 ? 2.697 -10.797 -6.734 1 95.06 81 ALA A O 1
ATOM 647 N N . ALA A 1 82 ? 4.082 -12.125 -7.852 1 96.56 82 ALA A N 1
ATOM 648 C CA . ALA A 1 82 ? 3.33 -13.328 -7.512 1 96.56 82 ALA A CA 1
ATOM 649 C C . ALA A 1 82 ? 3.27 -13.531 -6 1 96.56 82 ALA A C 1
ATOM 651 O O . ALA A 1 82 ? 2.215 -13.859 -5.453 1 96.56 82 ALA A O 1
ATOM 652 N N . SER A 1 83 ? 4.352 -13.328 -5.344 1 96.06 83 SER A N 1
ATOM 653 C CA . SER A 1 83 ? 4.418 -13.453 -3.893 1 96.06 83 SER A CA 1
ATOM 654 C C . SER A 1 83 ? 3.543 -12.414 -3.207 1 96.06 83 SER A C 1
ATOM 656 O O . SER A 1 83 ? 2.867 -12.711 -2.221 1 96.06 83 SER A O 1
ATOM 658 N N . ALA A 1 84 ? 3.598 -11.227 -3.715 1 95 84 ALA A N 1
ATOM 659 C CA . ALA A 1 84 ? 2.773 -10.148 -3.172 1 95 84 ALA A CA 1
ATOM 660 C C . ALA A 1 84 ? 1.289 -10.469 -3.312 1 95 84 ALA A C 1
ATOM 662 O O . ALA A 1 84 ? 0.504 -10.219 -2.396 1 95 84 ALA A O 1
ATOM 663 N N . ILE A 1 85 ? 0.894 -11.023 -4.434 1 93.5 85 ILE A N 1
ATOM 664 C CA . ILE A 1 85 ? -0.494 -11.406 -4.668 1 93.5 85 ILE A CA 1
ATOM 665 C C . ILE A 1 85 ? -0.894 -12.523 -3.705 1 93.5 85 ILE A C 1
ATOM 667 O O . ILE A 1 85 ? -1.985 -12.492 -3.131 1 93.5 85 ILE A O 1
ATOM 671 N N . PHE A 1 86 ? -0.041 -13.461 -3.561 1 92.75 86 PHE A N 1
ATOM 672 C CA . PHE A 1 86 ? -0.275 -14.539 -2.607 1 92.75 86 PHE A CA 1
ATOM 673 C C . PHE A 1 86 ? -0.562 -13.984 -1.219 1 92.75 86 PHE A C 1
ATOM 675 O O . PHE A 1 86 ? -1.564 -14.336 -0.596 1 92.75 86 PHE A O 1
ATOM 682 N N . LEU A 1 87 ? 0.276 -13.109 -0.771 1 92.31 87 LEU A N 1
ATOM 683 C CA . LEU A 1 87 ? 0.159 -12.547 0.567 1 92.31 87 LEU A CA 1
ATOM 684 C C . LEU A 1 87 ? -1.076 -11.656 0.673 1 92.31 87 LEU A C 1
ATOM 686 O O . LEU A 1 87 ? -1.781 -11.688 1.685 1 92.31 87 LEU A O 1
ATOM 690 N N . ALA A 1 88 ? -1.271 -10.898 -0.334 1 91.62 88 ALA A N 1
ATOM 691 C CA . ALA A 1 88 ? -2.436 -10.016 -0.329 1 91.62 88 ALA A CA 1
ATOM 692 C C . ALA A 1 88 ? -3.73 -10.82 -0.228 1 91.62 88 ALA A C 1
ATOM 694 O O . ALA A 1 88 ? -4.637 -10.453 0.523 1 91.62 88 ALA A O 1
ATOM 695 N N . ARG A 1 89 ? -3.857 -11.875 -0.967 1 88.31 89 ARG A N 1
ATOM 696 C CA . ARG A 1 89 ? -5.043 -12.727 -0.897 1 88.31 89 ARG A CA 1
ATOM 697 C C . ARG A 1 89 ? -5.184 -13.352 0.486 1 88.31 89 ARG A C 1
ATOM 699 O O . ARG A 1 89 ? -6.293 -13.469 1.009 1 88.31 89 ARG A O 1
ATOM 706 N N . PHE A 1 90 ? -4.098 -13.719 1.034 1 86.69 90 PHE A N 1
ATOM 707 C CA . PHE A 1 90 ? -4.102 -14.289 2.377 1 86.69 90 PHE A CA 1
ATOM 708 C C . PHE A 1 90 ? -4.637 -13.281 3.389 1 86.69 90 PHE A C 1
ATOM 710 O O . PHE A 1 90 ? -5.398 -13.648 4.289 1 86.69 90 PHE A O 1
ATOM 717 N N . VAL A 1 91 ? -4.211 -12.094 3.26 1 86.81 91 VAL A N 1
ATOM 718 C CA . VAL A 1 91 ? -4.598 -11.031 4.191 1 86.81 91 VAL A CA 1
ATOM 719 C C . VAL A 1 91 ? -6.074 -10.695 4.004 1 86.81 91 VAL A C 1
ATOM 721 O O . VAL A 1 91 ? -6.805 -10.516 4.98 1 86.81 91 VAL A O 1
ATOM 724 N N . LEU A 1 92 ? -6.535 -10.578 2.781 1 85 92 LEU A N 1
ATOM 725 C CA . LEU A 1 92 ? -7.895 -10.141 2.482 1 85 92 LEU A CA 1
ATOM 726 C C . LEU A 1 92 ? -8.891 -11.266 2.73 1 85 92 LEU A C 1
ATOM 728 O O . LEU A 1 92 ? -10.047 -11.008 3.07 1 85 92 LEU A O 1
ATOM 732 N N . GLN A 1 93 ? -8.438 -12.453 2.484 1 82.38 93 GLN A N 1
ATOM 733 C CA . GLN A 1 93 ? -9.289 -13.625 2.668 1 82.38 93 GLN A CA 1
ATOM 734 C C . GLN A 1 93 ? -8.57 -14.703 3.479 1 82.38 93 GLN A C 1
ATOM 736 O O . GLN A 1 93 ? -8.195 -15.75 2.939 1 82.38 93 GLN A O 1
ATOM 741 N N . PRO A 1 94 ? -8.578 -14.57 4.789 1 78.75 94 PRO A N 1
ATOM 742 C CA . PRO A 1 94 ? -7.777 -15.477 5.617 1 78.75 94 PRO A CA 1
ATOM 743 C C . PRO A 1 94 ? -8.359 -16.891 5.688 1 78.75 94 PRO A C 1
ATOM 745 O O . PRO A 1 94 ? -7.648 -17.828 6.035 1 78.75 94 PRO A O 1
ATOM 748 N N . THR A 1 95 ? -9.523 -17.047 5.336 1 77.69 95 THR A N 1
ATOM 749 C CA . THR A 1 95 ? -10.164 -18.344 5.453 1 77.69 95 THR A CA 1
ATOM 750 C C . THR A 1 95 ? -10.039 -19.125 4.148 1 77.69 95 THR A C 1
ATOM 752 O O . THR A 1 95 ? -10.352 -20.312 4.102 1 77.69 95 THR A O 1
ATOM 755 N N . LYS A 1 96 ? -9.586 -18.516 3.131 1 78 96 LYS A N 1
ATOM 756 C CA . LYS A 1 96 ? -9.477 -19.188 1.835 1 78 96 LYS A CA 1
ATOM 757 C C . LYS A 1 96 ? -8.016 -19.469 1.485 1 78 96 LYS A C 1
ATOM 759 O O . LYS A 1 96 ? -7.113 -18.766 1.961 1 78 96 LYS A O 1
ATOM 764 N N . TYR A 1 97 ? -7.875 -20.594 0.755 1 81.19 97 TYR A N 1
ATOM 765 C CA . TYR A 1 97 ? -6.539 -20.844 0.223 1 81.19 97 TYR A CA 1
ATOM 766 C C . TYR A 1 97 ? -6.145 -19.766 -0.783 1 81.19 97 TYR A C 1
ATOM 768 O O . TYR A 1 97 ? -6.867 -19.516 -1.753 1 81.19 97 TYR A O 1
ATOM 776 N N . PRO A 1 98 ? -5.039 -19.109 -0.6 1 81.69 98 PRO A N 1
ATOM 777 C CA . PRO A 1 98 ? -4.711 -17.922 -1.385 1 81.69 98 PRO A CA 1
ATOM 778 C C . PRO A 1 98 ? -4.234 -18.25 -2.795 1 81.69 98 PRO A C 1
ATOM 780 O O . PRO A 1 98 ? -4.18 -17.375 -3.658 1 81.69 98 PRO A O 1
ATOM 783 N N . TRP A 1 99 ? -3.865 -19.516 -2.977 1 87.12 99 TRP A N 1
ATOM 784 C CA . TRP A 1 99 ? -3.275 -19.859 -4.266 1 87.12 99 TRP A CA 1
ATOM 785 C C . TRP A 1 99 ? -4.09 -20.938 -4.965 1 87.12 99 TRP A C 1
ATOM 787 O O . TRP A 1 99 ? -4.297 -22.016 -4.414 1 87.12 99 TRP A O 1
ATOM 797 N N . ASN A 1 100 ? -4.594 -20.609 -6.148 1 84.19 100 ASN A N 1
ATOM 798 C CA . ASN A 1 100 ? -5.41 -21.547 -6.902 1 84.19 100 ASN A CA 1
ATOM 799 C C . ASN A 1 100 ? -4.773 -21.906 -8.242 1 84.19 100 ASN A C 1
ATOM 801 O O . ASN A 1 100 ? -3.705 -21.391 -8.578 1 84.19 100 ASN A O 1
ATOM 805 N N . SER A 1 101 ? -5.418 -22.906 -8.922 1 88.06 101 SER A N 1
ATOM 806 C CA . SER A 1 101 ? -4.875 -23.422 -10.172 1 88.06 101 SER A CA 1
ATOM 807 C C . SER A 1 101 ? -4.758 -22.328 -11.219 1 88.06 101 SER A C 1
ATOM 809 O O . SER A 1 101 ? -3.834 -22.344 -12.039 1 88.06 101 SER A O 1
ATOM 811 N N . THR A 1 102 ? -5.648 -21.375 -11.164 1 88.38 102 THR A N 1
ATOM 812 C CA . THR A 1 102 ? -5.637 -20.266 -12.117 1 88.38 102 THR A CA 1
ATOM 813 C C . THR A 1 102 ? -4.383 -19.406 -11.938 1 88.38 102 THR A C 1
ATOM 815 O O . THR A 1 102 ? -3.703 -19.078 -12.914 1 88.38 102 THR A O 1
ATOM 818 N N . LEU A 1 103 ? -4.059 -19.109 -10.734 1 90.94 103 LEU A N 1
ATOM 819 C CA . LEU A 1 103 ? -2.867 -18.312 -10.453 1 90.94 103 LEU A CA 1
ATOM 820 C C . LEU A 1 103 ? -1.604 -19.078 -10.844 1 90.94 103 LEU A C 1
ATOM 822 O O . LEU A 1 103 ? -0.686 -18.5 -11.43 1 90.94 103 LEU A O 1
ATOM 826 N N . ALA A 1 104 ? -1.597 -20.359 -10.555 1 92.06 104 ALA A N 1
ATOM 827 C CA . ALA A 1 104 ? -0.441 -21.172 -10.922 1 92.06 104 ALA A CA 1
ATOM 828 C C . ALA A 1 104 ? -0.222 -21.172 -12.438 1 92.06 104 ALA A C 1
ATOM 830 O O . ALA A 1 104 ? 0.911 -21.047 -12.906 1 92.06 104 ALA A O 1
ATOM 831 N N . HIS A 1 105 ? -1.272 -21.25 -13.148 1 92.25 105 HIS A N 1
ATOM 832 C CA . HIS A 1 105 ? -1.215 -21.297 -14.609 1 92.25 105 HIS A CA 1
ATOM 833 C C . HIS A 1 105 ? -0.76 -19.953 -15.18 1 92.25 105 HIS A C 1
ATOM 835 O O . HIS A 1 105 ? 0.082 -19.922 -16.078 1 92.25 105 HIS A O 1
ATOM 841 N N . TYR A 1 106 ? -1.213 -18.859 -14.68 1 91.31 106 TYR A N 1
ATOM 842 C CA . TYR A 1 106 ? -0.975 -17.562 -15.273 1 91.31 106 TYR A CA 1
ATOM 843 C C . TYR A 1 106 ? 0.357 -16.984 -14.812 1 91.31 106 TYR A C 1
ATOM 845 O O . TYR A 1 106 ? 0.999 -16.219 -15.539 1 91.31 106 TYR A O 1
ATOM 853 N N . THR A 1 107 ? 0.782 -17.25 -13.664 1 93.38 107 THR A N 1
ATOM 854 C CA . THR A 1 107 ? 2.055 -16.734 -13.18 1 93.38 107 THR A CA 1
ATOM 855 C C . THR A 1 107 ? 3.199 -17.672 -13.539 1 93.38 107 THR A C 1
ATOM 857 O O . THR A 1 107 ? 4.363 -17.266 -13.555 1 93.38 107 THR A O 1
ATOM 860 N N . HIS A 1 108 ? 2.922 -18.906 -13.648 1 94.62 108 HIS A N 1
ATOM 861 C CA . HIS A 1 108 ? 3.861 -19.969 -13.961 1 94.62 108 HIS A CA 1
ATOM 862 C C . HIS A 1 108 ? 4.715 -20.328 -12.742 1 94.62 108 HIS A C 1
ATOM 864 O O . HIS A 1 108 ? 5.836 -20.812 -12.891 1 94.62 108 HIS A O 1
ATOM 870 N N . TYR A 1 109 ? 4.199 -20.016 -11.555 1 95.31 109 TYR A N 1
ATOM 871 C CA . TYR A 1 109 ? 4.898 -20.344 -10.32 1 95.31 109 TYR A CA 1
ATOM 872 C C . TYR A 1 109 ? 4.074 -21.312 -9.477 1 95.31 109 TYR A C 1
ATOM 874 O O . TYR A 1 109 ? 2.85 -21.203 -9.398 1 95.31 109 TYR A O 1
ATOM 882 N N . LYS A 1 110 ? 4.781 -22.203 -8.812 1 93.06 110 LYS A N 1
ATOM 883 C CA . LYS A 1 110 ? 4.18 -23 -7.754 1 93.06 110 LYS A CA 1
ATOM 884 C C . LYS A 1 110 ? 4.281 -22.297 -6.402 1 93.06 110 LYS A C 1
ATOM 886 O O . LYS A 1 110 ? 5.207 -21.531 -6.168 1 93.06 110 LYS A O 1
ATOM 891 N N . PRO A 1 111 ? 3.367 -22.594 -5.52 1 90.31 111 PRO A N 1
ATOM 892 C CA . PRO A 1 111 ? 3.404 -21.969 -4.199 1 90.31 111 PRO A CA 1
ATOM 893 C C . PRO A 1 111 ? 4.742 -22.156 -3.488 1 90.31 111 PRO A C 1
ATOM 895 O O . PRO A 1 111 ? 5.207 -21.25 -2.785 1 90.31 111 PRO A O 1
ATOM 898 N N . SER A 1 112 ? 5.363 -23.312 -3.662 1 92.56 112 SER A N 1
ATOM 899 C CA . SER A 1 112 ? 6.629 -23.625 -3.002 1 92.56 112 SER A CA 1
ATOM 900 C C . SER A 1 112 ? 7.73 -22.672 -3.469 1 92.56 112 SER A C 1
ATOM 902 O O . SER A 1 112 ? 8.664 -22.375 -2.715 1 92.56 112 SER A O 1
ATOM 904 N N . GLU A 1 113 ? 7.625 -22.188 -4.68 1 94.69 113 GLU A N 1
ATOM 905 C CA . GLU A 1 113 ? 8.625 -21.281 -5.25 1 94.69 113 GLU A CA 1
ATOM 906 C C . GLU A 1 113 ? 8.5 -19.875 -4.672 1 94.69 113 GLU A C 1
ATOM 908 O O . GLU A 1 113 ? 9.422 -19.078 -4.773 1 94.69 113 GLU A O 1
ATOM 913 N N . LEU A 1 114 ? 7.348 -19.625 -4.062 1 95.81 114 LEU A N 1
ATOM 914 C CA . LEU A 1 114 ? 7.07 -18.297 -3.561 1 95.81 114 LEU A CA 1
ATOM 915 C C . LEU A 1 114 ? 7.355 -18.203 -2.064 1 95.81 114 LEU A C 1
ATOM 917 O O . LEU A 1 114 ? 7.426 -17.109 -1.506 1 95.81 114 LEU A O 1
ATOM 921 N N . SER A 1 115 ? 7.57 -19.281 -1.373 1 93.44 115 SER A N 1
ATOM 922 C CA . SER A 1 115 ? 7.52 -19.406 0.08 1 93.44 115 SER A CA 1
ATOM 923 C C . SER A 1 115 ? 8.5 -18.438 0.748 1 93.44 115 SER A C 1
ATOM 925 O O . SER A 1 115 ? 8.125 -17.672 1.635 1 93.44 115 SER A O 1
ATOM 927 N N . GLU A 1 116 ? 9.734 -18.422 0.338 1 94.25 116 GLU A N 1
ATOM 928 C CA . GLU A 1 116 ? 10.75 -17.594 0.978 1 94.25 116 GLU A CA 1
ATOM 929 C C . GLU A 1 116 ? 10.453 -16.109 0.789 1 94.25 116 GLU A C 1
ATOM 931 O O . GLU A 1 116 ? 10.555 -15.328 1.732 1 94.25 116 GLU A O 1
ATOM 936 N N . CYS A 1 117 ? 10.133 -15.773 -0.388 1 94.94 117 CYS A N 1
ATOM 937 C CA . CYS A 1 117 ? 9.805 -14.391 -0.692 1 94.94 117 CYS A CA 1
ATOM 938 C C . CYS A 1 117 ? 8.578 -13.93 0.088 1 94.94 117 CYS A C 1
ATOM 940 O O . CYS A 1 117 ? 8.57 -12.844 0.669 1 94.94 117 CYS A O 1
ATOM 942 N N . VAL A 1 118 ? 7.547 -14.812 0.184 1 94.06 118 VAL A N 1
ATOM 943 C CA . VAL A 1 118 ? 6.312 -14.5 0.896 1 94.06 118 VAL A CA 1
ATOM 944 C C . VAL A 1 118 ? 6.609 -14.289 2.379 1 94.06 118 VAL A C 1
ATOM 946 O O . VAL A 1 118 ? 6.105 -13.352 2.994 1 94.06 118 VAL A O 1
ATOM 949 N N . LYS A 1 119 ? 7.406 -15.086 2.928 1 91.75 119 LYS A N 1
ATOM 950 C CA . LYS A 1 119 ? 7.758 -14.977 4.344 1 91.75 119 LYS A CA 1
ATOM 951 C C . LYS A 1 119 ? 8.469 -13.656 4.633 1 91.75 119 LYS A C 1
ATOM 953 O O . LYS A 1 119 ? 8.164 -12.984 5.625 1 91.75 119 LYS A O 1
ATOM 958 N N . THR A 1 120 ? 9.367 -13.312 3.783 1 92.44 120 THR A N 1
ATOM 959 C CA . THR A 1 120 ? 10.102 -12.062 3.961 1 92.44 120 THR A CA 1
ATOM 960 C C . THR A 1 120 ? 9.172 -10.867 3.828 1 92.44 120 THR A C 1
ATOM 962 O O . THR A 1 120 ? 9.234 -9.93 4.633 1 92.44 120 THR A O 1
ATOM 965 N N . LEU A 1 121 ? 8.297 -10.922 2.822 1 93 121 LEU A N 1
ATOM 966 C CA . LEU A 1 121 ? 7.336 -9.844 2.623 1 93 121 LEU A CA 1
ATOM 967 C C . LEU A 1 121 ? 6.395 -9.727 3.816 1 93 121 LEU A C 1
ATOM 969 O O . LEU A 1 121 ? 6.023 -8.625 4.219 1 93 121 LEU A O 1
ATOM 973 N N . HIS A 1 122 ? 5.996 -10.805 4.328 1 89.88 122 HIS A N 1
ATOM 974 C CA . HIS A 1 122 ? 5.125 -10.812 5.5 1 89.88 122 HIS A CA 1
ATOM 975 C C . HIS A 1 122 ? 5.793 -10.133 6.688 1 89.88 122 HIS A C 1
ATOM 977 O O . HIS A 1 122 ? 5.145 -9.375 7.418 1 89.88 122 HIS A O 1
ATOM 983 N N . ARG A 1 123 ? 7.035 -10.359 6.824 1 87.75 123 ARG A N 1
ATOM 984 C CA . ARG A 1 123 ? 7.785 -9.734 7.91 1 87.75 123 ARG A CA 1
ATOM 985 C C . ARG A 1 123 ? 7.859 -8.227 7.734 1 87.75 123 ARG A C 1
ATOM 987 O O . ARG A 1 123 ? 7.828 -7.473 8.711 1 87.75 123 ARG A O 1
ATOM 994 N N . LEU A 1 124 ? 7.988 -7.832 6.5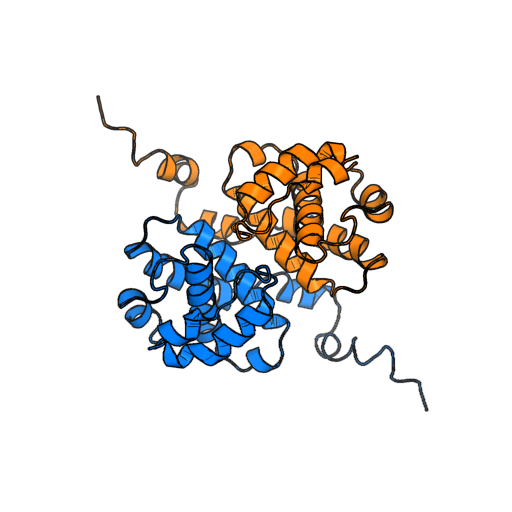08 1 85.94 124 LEU A N 1
ATOM 995 C CA . LEU A 1 124 ? 8.102 -6.406 6.211 1 85.94 124 LEU A CA 1
ATOM 996 C C . LEU A 1 124 ? 6.75 -5.711 6.379 1 85.94 124 LEU A C 1
ATOM 998 O O . LEU A 1 124 ? 6.695 -4.504 6.617 1 85.94 124 LEU A O 1
ATOM 1002 N N . SER A 1 125 ? 5.742 -6.453 6.105 1 82.88 125 SER A N 1
ATOM 1003 C CA . SER A 1 125 ? 4.41 -5.863 6.098 1 82.88 125 SER A CA 1
ATOM 1004 C C . SER A 1 125 ? 3.852 -5.734 7.512 1 82.88 125 SER A C 1
ATOM 1006 O O . SER A 1 125 ? 4.195 -6.523 8.391 1 82.88 125 SER A O 1
ATOM 1008 N N . SER A 1 126 ? 3.719 -4.414 8.109 1 64.94 126 SER A N 1
ATOM 1009 C CA . SER A 1 126 ? 3.15 -4.16 9.43 1 64.94 126 SER A CA 1
ATOM 1010 C C . SER A 1 126 ? 1.787 -4.824 9.586 1 64.94 126 SER A C 1
ATOM 1012 O O . SER A 1 126 ? 0.958 -4.379 10.383 1 64.94 126 SER A O 1
ATOM 1014 N N . VAL A 1 127 ? 1.436 -5.684 8.758 1 53.94 127 VAL A N 1
ATOM 1015 C CA . VAL A 1 127 ? 0.138 -6.301 9.008 1 53.94 127 VAL A CA 1
ATOM 1016 C C . VAL A 1 127 ? 0.121 -6.922 10.398 1 53.94 127 VAL A C 1
ATOM 1018 O O . VAL A 1 127 ? 1.101 -7.539 10.828 1 53.94 127 VAL A O 1
ATOM 1021 N N . GLY A 1 128 ? -0.375 -6.18 11.312 1 45.81 128 GLY A N 1
ATOM 1022 C CA . GLY A 1 128 ? -0.486 -6.363 12.758 1 45.81 128 GLY A CA 1
ATOM 1023 C C . GLY A 1 128 ? -0.166 -7.777 13.203 1 45.81 128 GLY A C 1
ATOM 1024 O O . GLY A 1 128 ? -0.237 -8.719 12.406 1 45.81 128 GLY A O 1
ATOM 1025 N N . PRO A 1 129 ? 0.657 -7.77 14.328 1 42.47 129 PRO A N 1
ATOM 1026 C CA . PRO A 1 129 ? 0.954 -9.055 14.977 1 42.47 129 PRO A CA 1
ATOM 1027 C C . PRO A 1 129 ? -0.147 -10.086 14.766 1 42.47 129 PRO A C 1
ATOM 1029 O O . PRO A 1 129 ? 0.113 -11.289 14.828 1 42.47 129 PRO A O 1
ATOM 1032 N N . GLY A 1 130 ? -1.253 -9.688 14.734 1 42.53 130 GLY A N 1
ATOM 1033 C CA . GLY A 1 130 ? -2.295 -10.695 14.656 1 42.53 130 GLY A CA 1
ATOM 1034 C C . GLY A 1 130 ? -2.27 -11.484 13.352 1 42.53 130 GLY A C 1
ATOM 1035 O O . GLY A 1 130 ? -3.041 -12.43 13.18 1 42.53 130 GLY A O 1
ATOM 1036 N N . SER A 1 131 ? -1.659 -10.945 12.414 1 46.16 131 SER A N 1
ATOM 1037 C CA . SER A 1 131 ? -1.634 -11.75 11.195 1 46.16 131 SER A CA 1
ATOM 1038 C C . SER A 1 131 ? -0.549 -12.82 11.258 1 46.16 131 SER A C 1
ATOM 1040 O O . SER A 1 131 ? 0.546 -12.633 10.727 1 46.16 131 SER A O 1
ATOM 1042 N N . ASN A 1 132 ? -0.339 -13.414 12.375 1 44.75 132 ASN A N 1
ATOM 1043 C CA . ASN A 1 132 ? 0.578 -14.547 12.438 1 44.75 132 ASN A CA 1
ATOM 1044 C C . ASN A 1 132 ? 0.397 -15.484 11.25 1 44.75 132 ASN A C 1
ATOM 1046 O O . ASN A 1 132 ? -0.707 -15.969 11 1 44.75 132 ASN A O 1
ATOM 1050 N N . LEU A 1 133 ? 1.143 -15.344 10.289 1 44.5 133 LEU A N 1
ATOM 1051 C CA . LEU A 1 133 ? 1.214 -16.312 9.203 1 44.5 133 LEU A CA 1
ATOM 1052 C C . LEU A 1 133 ? 1.467 -17.719 9.742 1 44.5 133 LEU A C 1
ATOM 1054 O O . LEU A 1 133 ? 2.529 -18.297 9.5 1 44.5 133 LEU A O 1
ATOM 1058 N N . PRO A 1 134 ? 1.231 -18.062 10.93 1 42.81 134 PRO A N 1
ATOM 1059 C CA . PRO A 1 134 ? 1.493 -19.484 11.125 1 42.81 134 PRO A CA 1
ATOM 1060 C C . PRO A 1 134 ? 1.101 -20.328 9.914 1 42.81 134 PRO A C 1
ATOM 1062 O O . PRO A 1 134 ? 1.789 -21.297 9.578 1 42.81 134 PRO A O 1
ATOM 1065 N N . SER A 1 135 ? -0.103 -20.156 9.562 1 43.09 135 SER A N 1
ATOM 1066 C CA . SER A 1 135 ? -0.788 -21.094 8.688 1 43.09 135 SER A CA 1
ATOM 1067 C C . SER A 1 135 ? -0.248 -21.031 7.262 1 43.09 135 SER A C 1
ATOM 1069 O O . SER A 1 135 ? -0.731 -21.734 6.371 1 43.09 135 SER A O 1
ATOM 1071 N N . ILE A 1 136 ? 0.539 -20.109 6.98 1 43.53 136 ILE A N 1
ATOM 1072 C CA . ILE A 1 136 ? 1.014 -20.109 5.602 1 43.53 136 ILE A CA 1
ATOM 1073 C C . ILE A 1 136 ? 1.791 -21.391 5.324 1 43.53 136 ILE A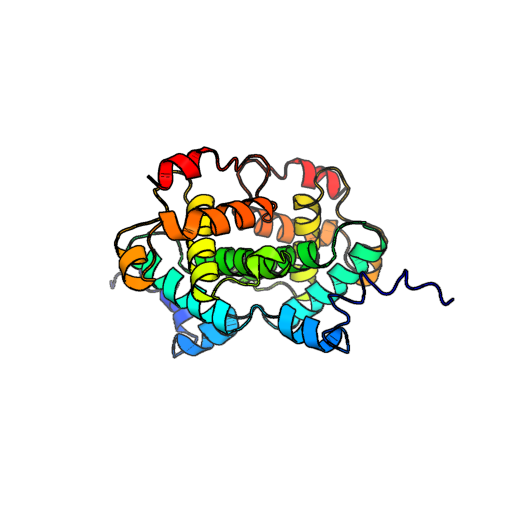 C 1
ATOM 1075 O O . ILE A 1 136 ? 1.723 -21.938 4.219 1 43.53 136 ILE A O 1
ATOM 1079 N N . ARG A 1 137 ? 2.566 -21.797 6.293 1 43.09 137 ARG A N 1
ATOM 1080 C CA . ARG A 1 137 ? 3.301 -23.047 6.078 1 43.09 137 ARG A CA 1
ATOM 1081 C C . ARG A 1 137 ? 2.365 -24.172 5.637 1 43.09 137 ARG A C 1
ATOM 1083 O O . ARG A 1 137 ? 2.734 -25 4.809 1 43.09 137 ARG A O 1
ATOM 1090 N N . GLU A 1 138 ? 1.337 -24.219 6.305 1 45.47 138 GLU A N 1
ATOM 1091 C CA . GLU A 1 138 ? 0.477 -25.344 5.953 1 45.47 138 GLU A CA 1
ATOM 1092 C C . GLU A 1 138 ? -0.141 -25.156 4.57 1 45.47 138 GLU A C 1
ATOM 1094 O O . GLU A 1 138 ? -0.622 -26.109 3.963 1 45.47 138 GLU A O 1
ATOM 1099 N N . LYS A 1 139 ? -0.037 -23.938 4.156 1 42.53 139 LYS A N 1
ATOM 1100 C CA . LYS A 1 139 ? -0.753 -23.719 2.904 1 42.53 139 LYS A CA 1
ATOM 1101 C C . LYS A 1 139 ? 0.172 -23.875 1.703 1 42.53 139 LYS A C 1
ATOM 1103 O O . LYS A 1 139 ? -0.214 -23.578 0.57 1 42.53 139 LYS A O 1
ATOM 1108 N N . TYR A 1 140 ? 1.412 -24 1.922 1 39.53 140 TYR A N 1
ATOM 1109 C CA . TYR A 1 140 ? 2.309 -24.297 0.807 1 39.53 140 TYR A CA 1
ATOM 1110 C C . TYR A 1 140 ? 2.297 -25.781 0.464 1 39.53 140 TYR A C 1
ATOM 1112 O O . TYR A 1 140 ? 3.035 -26.219 -0.417 1 39.53 140 TYR A O 1
ATOM 1120 N N . SER A 1 141 ? 1.583 -26.375 1.377 1 31.69 141 SER A N 1
ATOM 1121 C CA . SER A 1 141 ? 1.523 -27.797 1.096 1 31.69 141 SER A CA 1
ATOM 1122 C C . SER A 1 141 ? 0.439 -28.125 0.071 1 31.69 141 SER A C 1
ATOM 1124 O O . SER A 1 141 ? -0.587 -27.438 0.015 1 31.69 141 SER A O 1
ATOM 1126 N N . MET B 1 1 ? -38.656 -3.217 -17.734 1 17.78 1 MET B N 1
ATOM 1127 C CA . MET B 1 1 ? -38.188 -2.816 -16.422 1 17.78 1 MET B CA 1
ATOM 1128 C C . MET B 1 1 ? -36.812 -3.404 -16.125 1 17.78 1 MET B C 1
ATOM 1130 O O . MET B 1 1 ? -36.688 -4.578 -15.766 1 17.78 1 MET B O 1
ATOM 1134 N N . THR B 1 2 ? -35.75 -3.066 -16.906 1 24.41 2 THR B N 1
ATOM 1135 C CA . THR B 1 2 ? -34.531 -3.723 -17.297 1 24.41 2 THR B CA 1
ATOM 1136 C C . THR B 1 2 ? -33.469 -3.641 -16.172 1 24.41 2 THR B C 1
ATOM 1138 O O . THR B 1 2 ? -33.344 -2.602 -15.531 1 24.41 2 THR B O 1
ATOM 1141 N N . ALA B 1 3 ? -33.125 -4.812 -15.555 1 22 3 ALA B N 1
ATOM 1142 C CA . ALA B 1 3 ? -32.438 -5.086 -14.297 1 22 3 ALA B CA 1
ATOM 1143 C C . ALA B 1 3 ? -31.125 -4.336 -14.211 1 22 3 ALA B C 1
ATOM 1145 O O . ALA B 1 3 ? -30.266 -4.48 -15.078 1 22 3 ALA B O 1
ATOM 1146 N N . PRO B 1 4 ? -31.047 -3 -13.625 1 24.81 4 PRO B N 1
ATOM 1147 C C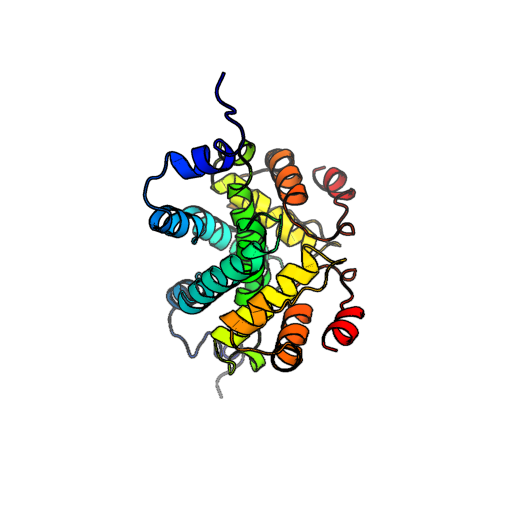A . PRO B 1 4 ? -29.969 -2.004 -13.672 1 24.81 4 PRO B CA 1
ATOM 1148 C C . PRO B 1 4 ? -28.656 -2.531 -13.102 1 24.81 4 PRO B C 1
ATOM 1150 O O . PRO B 1 4 ? -27.688 -1.768 -12.945 1 24.81 4 PRO B O 1
ATOM 1153 N N . THR B 1 5 ? -28.609 -3.668 -12.484 1 23.69 5 THR B N 1
ATOM 1154 C CA . THR B 1 5 ? -27.969 -3.953 -11.211 1 23.69 5 THR B CA 1
ATOM 1155 C C . THR B 1 5 ? -26.453 -4.105 -11.383 1 23.69 5 THR B C 1
ATOM 1157 O O . THR B 1 5 ? -25.688 -3.891 -10.438 1 23.69 5 THR B O 1
ATOM 1160 N N . THR B 1 6 ? -26 -4.906 -12.195 1 26.12 6 THR B N 1
ATOM 1161 C CA . THR B 1 6 ? -24.609 -5.27 -12.469 1 26.12 6 THR B CA 1
ATOM 1162 C C . THR B 1 6 ? -23.844 -4.074 -13.016 1 26.12 6 THR B C 1
ATOM 1164 O O . THR B 1 6 ? -22.609 -4.07 -13.008 1 26.12 6 THR B O 1
ATOM 1167 N N . LYS B 1 7 ? -24.484 -2.986 -13.625 1 23.78 7 LYS B N 1
ATOM 1168 C CA . LYS B 1 7 ? -24.141 -1.808 -14.422 1 23.78 7 LYS B CA 1
ATOM 1169 C C . LYS B 1 7 ? -23.531 -0.715 -13.555 1 23.78 7 LYS B C 1
ATOM 1171 O O . LYS B 1 7 ? -22.812 0.151 -14.062 1 23.78 7 LYS B O 1
ATOM 1176 N N . CYS B 1 8 ? -23.938 -0.602 -12.383 1 23.31 8 CYS B N 1
ATOM 1177 C CA . CYS B 1 8 ? -23.609 0.571 -11.578 1 23.31 8 CYS B CA 1
ATOM 1178 C C . CYS B 1 8 ? -22.156 0.533 -11.141 1 23.31 8 CYS B C 1
ATOM 1180 O O . CYS B 1 8 ? -21.5 1.572 -11.062 1 23.31 8 CYS B O 1
ATOM 1182 N N . PHE B 1 9 ? -21.688 -0.523 -10.703 1 26.16 9 PHE B N 1
ATOM 1183 C CA . PHE B 1 9 ? -20.297 -0.778 -10.352 1 26.16 9 PHE B CA 1
ATOM 1184 C C . PHE B 1 9 ? -19.391 -0.626 -11.57 1 26.16 9 PHE B C 1
ATOM 1186 O O . PHE B 1 9 ? -18.312 -0.036 -11.477 1 26.16 9 PHE B O 1
ATOM 1193 N N . LEU B 1 10 ? -19.688 -0.971 -12.828 1 31.27 10 LEU B N 1
ATOM 1194 C CA . LEU B 1 10 ? -19.328 -0.793 -14.234 1 31.27 10 LEU B CA 1
ATOM 1195 C C . LEU B 1 10 ? -19.531 0.653 -14.672 1 31.27 10 LEU B C 1
ATOM 1197 O O . LEU B 1 10 ? -18.844 1.139 -15.57 1 31.27 10 LEU B O 1
ATOM 1201 N N . ARG B 1 11 ? -20.5 1.423 -14.234 1 27.98 11 ARG B N 1
ATOM 1202 C CA . ARG B 1 11 ? -21 2.76 -14.531 1 27.98 11 ARG B CA 1
ATOM 1203 C C . ARG B 1 11 ? -20.109 3.83 -13.914 1 27.98 11 ARG B C 1
ATOM 1205 O O . ARG B 1 11 ? -19.844 4.859 -14.531 1 27.98 11 ARG B O 1
ATOM 1212 N N . CYS B 1 12 ? -19.719 3.816 -12.617 1 30.58 12 CYS B N 1
ATOM 1213 C CA . CYS B 1 12 ? -18.766 4.836 -12.195 1 30.58 12 CYS B CA 1
ATOM 1214 C C . CYS B 1 12 ? -17.406 4.617 -12.852 1 30.58 12 CYS B C 1
ATOM 1216 O O . CYS B 1 12 ? -16.719 5.578 -13.203 1 30.58 12 CYS B O 1
ATOM 1218 N N . PHE B 1 13 ? -16.766 3.494 -13.133 1 34.62 13 PHE B N 1
ATOM 1219 C CA . PHE B 1 13 ? -15.82 2.992 -14.133 1 34.62 13 PHE B CA 1
ATOM 1220 C C . PHE B 1 13 ? -16.391 3.137 -15.531 1 34.62 13 PHE B C 1
ATOM 1222 O O . PHE B 1 13 ? -15.648 3.189 -16.516 1 34.62 13 PHE B O 1
ATOM 1229 N N . SER B 1 14 ? -17.484 2.984 -15.844 1 32.38 14 SER B N 1
ATOM 1230 C CA . SER B 1 14 ? -18.172 3.137 -17.125 1 32.38 14 SER B CA 1
ATOM 1231 C C . SER B 1 14 ? -18.094 4.574 -17.625 1 32.38 14 SER B C 1
ATOM 1233 O O . SER B 1 14 ? -18.406 4.852 -18.781 1 32.38 14 SER B O 1
ATOM 1235 N N . VAL B 1 15 ? -18.344 5.707 -16.984 1 34.41 15 VAL B N 1
ATOM 1236 C CA . VAL B 1 15 ? -18.25 7.035 -17.594 1 34.41 15 VAL B CA 1
ATOM 1237 C C . VAL B 1 15 ? -16.828 7.281 -18.078 1 34.41 15 VAL B C 1
ATOM 1239 O O . VAL B 1 15 ? -16.547 8.305 -18.719 1 34.41 15 VAL B O 1
ATOM 1242 N N . LEU B 1 16 ? -15.648 6.777 -17.391 1 33.72 16 LEU B N 1
ATOM 1243 C CA . LEU B 1 16 ? -14.383 6.836 -18.109 1 33.72 16 LEU B CA 1
ATOM 1244 C C . LEU B 1 16 ? -14.328 5.77 -19.203 1 33.72 16 LEU B C 1
ATOM 1246 O O . LEU B 1 16 ? -14.664 4.605 -18.953 1 33.72 16 LEU B O 1
ATOM 1250 N N . PRO B 1 17 ? -14.367 5.973 -20.562 1 34.56 17 PRO B N 1
ATOM 1251 C CA . PRO B 1 17 ? -14.227 5.109 -21.734 1 34.56 17 PRO B CA 1
ATOM 1252 C C . PRO B 1 17 ? -13.359 3.881 -21.469 1 34.56 17 PRO B C 1
ATOM 1254 O O . PRO B 1 17 ? -12.828 3.727 -20.359 1 34.56 17 PRO B O 1
ATOM 1257 N N . HIS B 1 18 ? -12.242 3.443 -22.375 1 33.53 18 HIS B N 1
ATOM 1258 C CA . HIS B 1 18 ? -11.328 2.307 -22.438 1 33.53 18 HIS B CA 1
ATOM 1259 C C . HIS B 1 18 ? -10.633 2.08 -21.109 1 33.53 18 HIS B C 1
ATOM 1261 O O . HIS B 1 18 ? -10.125 3.025 -20.5 1 33.53 18 HIS B O 1
ATOM 1267 N N . SER B 1 19 ? -10.898 0.958 -20.266 1 39 19 SER B N 1
ATOM 1268 C CA . SER B 1 19 ? -10.352 0.326 -19.062 1 39 19 SER B CA 1
ATOM 1269 C C . SER B 1 19 ? -8.883 0.679 -18.875 1 39 19 SER B C 1
ATOM 1271 O O . SER B 1 19 ? -8.336 0.521 -17.781 1 39 19 SER B O 1
ATOM 1273 N N . SER B 1 20 ? -8.211 0.719 -19.797 1 36.59 20 SER B N 1
ATOM 1274 C CA . SER B 1 20 ? -6.77 0.931 -19.859 1 36.59 20 SER B CA 1
ATOM 1275 C C . SER B 1 20 ? -6.379 2.27 -19.234 1 36.59 20 SER B C 1
ATOM 1277 O O . SER B 1 20 ? -5.316 2.389 -18.625 1 36.59 20 SER B O 1
ATOM 1279 N N . ARG B 1 21 ? -7.156 3.215 -19.547 1 34.16 21 ARG B N 1
ATOM 1280 C CA . ARG B 1 21 ? -6.746 4.551 -19.141 1 34.16 21 ARG B CA 1
ATOM 1281 C C . ARG B 1 21 ? -6.977 4.75 -17.641 1 34.16 21 ARG B C 1
ATOM 1283 O O . ARG B 1 21 ? -6.156 5.375 -16.953 1 34.16 21 ARG B O 1
ATOM 1290 N N . VAL B 1 22 ? -8.227 4.578 -17.156 1 38.28 22 VAL B N 1
ATOM 1291 C CA . VAL B 1 22 ? -8.469 4.77 -15.734 1 38.28 22 VAL B CA 1
ATOM 1292 C C . VAL B 1 22 ? -7.531 3.877 -14.922 1 38.28 22 VAL B C 1
ATOM 1294 O O . VAL B 1 22 ? -7.027 4.285 -13.875 1 38.28 22 VAL B O 1
ATOM 1297 N N . TYR B 1 23 ? -7.438 2.607 -15.383 1 40.62 23 TYR B N 1
ATOM 1298 C CA . TYR B 1 23 ? -6.387 1.745 -14.852 1 40.62 23 TYR B CA 1
ATOM 1299 C C . TYR B 1 23 ? -5.051 2.479 -14.805 1 40.62 23 TYR B C 1
ATOM 1301 O O . TYR B 1 23 ? -4.277 2.309 -13.859 1 40.62 23 TYR B O 1
ATOM 1309 N N . GLY B 1 24 ? -4.934 3.145 -15.906 1 38.91 24 GLY B N 1
ATOM 1310 C CA . GLY B 1 24 ? -3.75 3.99 -15.922 1 38.91 24 GLY B CA 1
ATOM 1311 C C . GLY B 1 24 ? -3.756 5.051 -14.836 1 38.91 24 GLY B C 1
ATOM 1312 O O . GLY B 1 24 ? -2.723 5.32 -14.219 1 38.91 24 GLY B O 1
ATOM 1313 N N . ARG B 1 25 ? -4.895 5.719 -14.797 1 39.28 25 ARG B N 1
ATOM 1314 C CA . ARG B 1 25 ? -4.945 6.812 -13.836 1 39.28 25 ARG B CA 1
ATOM 1315 C C . ARG B 1 25 ? -5.004 6.277 -12.406 1 39.28 25 ARG B C 1
ATOM 1317 O O . ARG B 1 25 ? -4.391 6.848 -11.5 1 39.28 25 ARG B O 1
ATOM 1324 N N . ILE B 1 26 ? -6.055 5.309 -12.109 1 45.19 26 ILE B N 1
ATOM 1325 C CA . ILE B 1 26 ? -6.078 4.68 -10.789 1 45.19 26 ILE B CA 1
ATOM 1326 C C . ILE B 1 26 ? -4.742 3.984 -10.531 1 45.19 26 ILE B C 1
ATOM 1328 O O . ILE B 1 26 ? -4.258 3.963 -9.398 1 45.19 26 ILE B O 1
ATOM 1332 N N . GLN B 1 27 ? -4.398 3.195 -11.602 1 49.78 27 GLN B N 1
ATOM 1333 C CA . GLN B 1 27 ? -3.215 2.367 -11.391 1 49.78 27 GLN B CA 1
ATOM 1334 C C . GLN B 1 27 ? -2.133 3.135 -10.641 1 49.78 27 GLN B C 1
ATOM 1336 O O . GLN B 1 27 ? -1.317 2.537 -9.938 1 49.78 27 GLN B O 1
ATOM 1341 N N . LEU B 1 28 ? -2.445 4.52 -10.82 1 54.62 28 LEU B N 1
ATOM 1342 C CA . LEU B 1 28 ? -1.395 5.25 -10.125 1 54.62 28 LEU B CA 1
ATOM 1343 C C . LEU B 1 28 ? -1.989 6.316 -9.211 1 54.62 28 LEU B C 1
ATOM 1345 O O . LEU B 1 28 ? -3.02 6.91 -9.531 1 54.62 28 LEU B O 1
ATOM 1349 N N . LEU B 1 29 ? -2.016 6.027 -7.887 1 62.31 29 LEU B N 1
ATOM 1350 C CA . LEU B 1 29 ? -2.211 7.16 -6.984 1 62.31 29 LEU B CA 1
ATOM 1351 C C . LEU B 1 29 ? -1.958 8.477 -7.707 1 62.31 29 LEU B C 1
ATOM 1353 O O . LEU B 1 29 ? -0.931 8.641 -8.367 1 62.31 29 LEU B O 1
ATOM 1357 N N . PRO B 1 30 ? -3.092 9.32 -7.773 1 65.62 30 PRO B N 1
ATOM 1358 C CA . PRO B 1 30 ? -2.773 10.625 -8.344 1 65.62 30 PRO B CA 1
ATOM 1359 C C . PRO B 1 30 ? -1.457 11.195 -7.816 1 65.62 30 PRO B C 1
ATOM 1361 O O . PRO B 1 30 ? -1.163 11.078 -6.625 1 65.62 30 PRO B O 1
ATOM 1364 N N . LEU B 1 31 ? -0.766 11.602 -8.734 1 70.25 31 LEU B N 1
ATOM 1365 C CA . LEU B 1 31 ? 0.538 12.18 -8.414 1 70.25 31 LEU B CA 1
ATOM 1366 C C . LEU B 1 31 ? 0.42 13.219 -7.305 1 70.25 31 LEU B C 1
ATOM 1368 O O . LEU B 1 31 ? 1.312 13.336 -6.461 1 70.25 31 LEU B O 1
ATOM 1372 N N . THR B 1 32 ? -0.743 13.93 -7.305 1 77.12 32 THR B N 1
ATOM 1373 C CA . THR B 1 32 ? -0.968 14.961 -6.297 1 77.12 32 THR B CA 1
ATOM 1374 C C . THR B 1 32 ? -0.995 14.359 -4.898 1 77.12 32 THR B C 1
ATOM 1376 O O . THR B 1 32 ? -0.376 14.883 -3.971 1 77.12 32 THR B O 1
ATOM 1379 N N . LEU B 1 33 ? -1.652 13.203 -4.777 1 84.12 33 LEU B N 1
ATOM 1380 C CA . LEU B 1 33 ? -1.725 12.523 -3.486 1 84.12 33 LEU B CA 1
ATOM 1381 C C . LEU B 1 33 ? -0.354 12.008 -3.068 1 84.12 33 LEU B C 1
ATOM 1383 O O . LEU B 1 33 ? 0.036 12.141 -1.906 1 84.12 33 LEU B O 1
ATOM 1387 N N . VAL B 1 34 ? 0.294 11.531 -4.074 1 80.62 34 VAL B N 1
ATOM 1388 C CA . VAL B 1 34 ? 1.632 11.016 -3.803 1 80.62 34 VAL B CA 1
ATOM 1389 C C . VAL B 1 34 ? 2.535 12.148 -3.322 1 80.62 34 VAL B C 1
ATOM 1391 O O . VAL B 1 34 ? 3.301 11.977 -2.369 1 80.62 34 VAL B O 1
ATOM 1394 N N . ALA B 1 35 ? 2.383 13.273 -3.941 1 79.56 35 ALA B N 1
ATOM 1395 C CA . ALA B 1 35 ? 3.195 14.43 -3.586 1 79.56 35 ALA B CA 1
ATOM 1396 C C . ALA B 1 35 ? 2.9 14.891 -2.16 1 79.56 35 ALA B C 1
ATOM 1398 O O . ALA B 1 35 ? 3.82 15.172 -1.389 1 79.56 35 ALA B O 1
ATOM 1399 N N . TYR B 1 36 ? 1.664 15.016 -1.802 1 89.88 36 TYR B N 1
ATOM 1400 C CA . TYR B 1 36 ? 1.304 15.391 -0.441 1 89.88 36 TYR B CA 1
ATOM 1401 C C . TYR B 1 36 ? 1.808 14.367 0.565 1 89.88 36 TYR B C 1
ATOM 1403 O O . TYR B 1 36 ? 2.338 14.727 1.618 1 89.88 36 TYR B O 1
ATOM 1411 N N . ASN B 1 37 ? 1.608 13.094 0.215 1 88.94 37 ASN B N 1
ATOM 1412 C CA . ASN B 1 37 ? 2.076 12.039 1.11 1 88.94 37 ASN B CA 1
ATOM 1413 C C . ASN B 1 37 ? 3.582 12.133 1.348 1 88.94 37 ASN B C 1
ATOM 1415 O O . ASN B 1 37 ? 4.047 11.969 2.475 1 88.94 37 ASN B O 1
ATOM 1419 N N . TRP B 1 38 ? 4.188 12.375 0.263 1 84.69 38 TRP B N 1
ATOM 1420 C CA . TRP B 1 38 ? 5.637 12.516 0.36 1 84.69 38 TRP B CA 1
ATOM 1421 C C . TRP B 1 38 ? 6.012 13.664 1.29 1 84.69 38 TRP B C 1
ATOM 1423 O O . TRP B 1 38 ? 6.816 13.484 2.209 1 84.69 38 TRP B O 1
ATOM 1433 N N . ARG B 1 39 ? 5.523 14.82 1.093 1 85.69 39 ARG B N 1
ATOM 1434 C CA . ARG B 1 39 ? 5.809 16 1.896 1 85.69 39 ARG B CA 1
ATOM 1435 C C . ARG B 1 39 ? 5.441 15.773 3.359 1 85.69 39 ARG B C 1
ATOM 1437 O O . ARG B 1 39 ? 6.227 16.094 4.258 1 85.69 39 ARG B O 1
ATOM 1444 N N . PHE B 1 40 ? 4.281 15.242 3.607 1 91.56 40 PHE B N 1
ATOM 1445 C CA . PHE B 1 40 ? 3.791 15.062 4.969 1 91.56 40 PHE B CA 1
ATOM 1446 C C . PHE B 1 40 ? 4.578 13.977 5.691 1 91.56 40 PHE B C 1
ATOM 1448 O O . PHE B 1 40 ? 4.844 14.094 6.891 1 91.56 40 PHE B O 1
ATOM 1455 N N . ALA B 1 41 ? 4.941 12.914 4.957 1 88.44 41 ALA B N 1
ATOM 1456 C CA . ALA B 1 41 ? 5.742 11.844 5.555 1 88.44 41 ALA B CA 1
ATOM 1457 C C . ALA B 1 41 ? 7.105 12.375 6.004 1 88.44 41 ALA B C 1
ATOM 1459 O O . ALA B 1 41 ? 7.598 12 7.07 1 88.44 41 ALA B O 1
ATOM 1460 N N . ARG B 1 42 ? 7.68 13.188 5.227 1 83.94 42 ARG B N 1
ATOM 1461 C CA . ARG B 1 42 ? 8.969 13.781 5.57 1 83.94 42 ARG B CA 1
ATOM 1462 C C . ARG B 1 42 ? 8.852 14.672 6.801 1 83.94 42 ARG B C 1
ATOM 1464 O O . ARG B 1 42 ? 9.742 14.688 7.648 1 83.94 42 ARG B O 1
ATOM 1471 N N . SER B 1 43 ? 7.816 15.414 6.879 1 87.25 43 SER B N 1
ATOM 1472 C CA . SER B 1 43 ? 7.582 16.297 8.023 1 87.25 43 SER B CA 1
ATOM 1473 C C . SER B 1 43 ? 7.355 15.484 9.297 1 87.25 43 SER B C 1
ATOM 1475 O O . SER B 1 43 ? 7.703 15.938 10.391 1 87.25 43 SER B O 1
ATOM 1477 N N . ALA B 1 44 ? 6.727 14.344 9.141 1 85.69 44 ALA B N 1
ATOM 1478 C CA . ALA B 1 44 ? 6.445 13.484 10.289 1 85.69 44 ALA B CA 1
ATOM 1479 C C . ALA B 1 44 ? 7.73 12.875 10.844 1 85.69 44 ALA B C 1
ATOM 1481 O O . ALA B 1 44 ? 7.805 12.555 12.031 1 85.69 44 ALA B O 1
ATOM 1482 N N . GLN B 1 45 ? 8.672 12.555 9.977 1 76.19 45 GLN B N 1
ATOM 1483 C CA . GLN B 1 45 ? 9.914 11.883 10.352 1 76.19 45 GLN B CA 1
ATOM 1484 C C . GLN B 1 45 ? 10.828 12.812 11.141 1 76.19 45 GLN B C 1
ATOM 1486 O O . GLN B 1 45 ? 11.695 12.352 11.891 1 76.19 45 GLN B O 1
ATOM 1491 N N . ALA B 1 46 ? 10.688 14.062 10.844 1 66.88 46 ALA B N 1
ATOM 1492 C CA . ALA B 1 46 ? 11.508 14.984 11.633 1 66.88 46 ALA B CA 1
ATOM 1493 C C . ALA B 1 46 ? 11.406 14.664 13.125 1 66.88 46 ALA B C 1
ATOM 1495 O O . ALA B 1 46 ? 12.32 14.961 13.891 1 66.88 46 ALA B O 1
ATOM 1496 N N . CYS B 1 47 ? 10.523 13.875 13.453 1 59.28 47 CYS B N 1
ATOM 1497 C CA . CYS B 1 47 ? 10.297 13.602 14.867 1 59.28 47 CYS B CA 1
ATOM 1498 C C . CYS B 1 47 ? 10.469 12.117 15.172 1 59.28 47 CYS B C 1
ATOM 1500 O O . CYS B 1 47 ? 10.516 11.727 16.344 1 59.28 47 CYS B O 1
ATOM 1502 N N . ASP B 1 48 ? 10.469 11.32 14.125 1 64.19 48 ASP B N 1
ATOM 1503 C CA . ASP B 1 48 ? 10.367 9.898 14.445 1 64.19 48 ASP B CA 1
ATOM 1504 C C . ASP B 1 48 ? 11.578 9.125 13.914 1 64.19 48 ASP B C 1
ATOM 1506 O O . ASP B 1 48 ? 12.266 9.594 13.008 1 64.19 48 ASP B O 1
ATOM 1510 N N . GLU B 1 49 ? 11.805 7.977 14.555 1 57.12 49 GLU B N 1
ATOM 1511 C CA . GLU B 1 49 ? 12.898 7.051 14.242 1 57.12 49 GLU B CA 1
ATOM 1512 C C . GLU B 1 49 ? 12.523 6.125 13.086 1 57.12 49 GLU B C 1
ATOM 1514 O O . GLU B 1 49 ? 13.398 5.566 12.43 1 57.12 49 GLU B O 1
ATOM 1519 N N . ASP B 1 50 ? 11.211 6.059 12.766 1 57.88 50 ASP B N 1
ATOM 1520 C CA . ASP B 1 50 ? 10.859 5.066 11.75 1 57.88 50 ASP B CA 1
ATOM 1521 C C . ASP B 1 50 ? 11.328 5.508 10.367 1 57.88 50 ASP B C 1
ATOM 1523 O O . ASP B 1 50 ? 11.344 6.703 10.062 1 57.88 50 ASP B O 1
ATOM 1527 N N . PRO B 1 51 ? 11.656 4.438 9.664 1 63.06 51 PRO B N 1
ATOM 1528 C CA . PRO B 1 51 ? 12.094 4.816 8.312 1 63.06 51 PRO B CA 1
ATOM 1529 C C . PRO B 1 51 ? 10.992 5.5 7.504 1 63.06 51 PRO B C 1
ATOM 1531 O O . PRO B 1 51 ? 9.852 5.039 7.5 1 63.06 51 PRO B O 1
ATOM 1534 N N . ALA B 1 52 ? 11.258 6.512 6.953 1 74.38 52 ALA B N 1
ATOM 1535 C CA . ALA B 1 52 ? 10.391 7.398 6.176 1 74.38 52 ALA B CA 1
ATOM 1536 C C . ALA B 1 52 ? 9.672 6.629 5.074 1 74.38 52 ALA B C 1
ATOM 1538 O O . ALA B 1 52 ? 8.5 6.891 4.793 1 74.38 52 ALA B O 1
ATOM 1539 N N . LEU B 1 53 ? 10.289 5.512 4.684 1 81.38 53 LEU B N 1
ATOM 1540 C CA . LEU B 1 53 ? 9.734 4.844 3.512 1 81.38 53 LEU B CA 1
ATOM 1541 C C . LEU B 1 53 ? 8.562 3.951 3.9 1 81.38 53 LEU B C 1
ATOM 1543 O O . LEU B 1 53 ? 7.586 3.84 3.152 1 81.38 53 LEU B O 1
ATOM 1547 N N . HIS B 1 54 ? 8.633 3.312 5.082 1 85.06 54 HIS B N 1
ATOM 1548 C CA . HIS B 1 54 ? 7.504 2.514 5.535 1 85.06 54 HIS B CA 1
ATOM 1549 C C . HIS B 1 54 ? 6.246 3.367 5.676 1 85.06 54 HIS B C 1
ATOM 1551 O O . HIS B 1 54 ? 5.168 2.973 5.23 1 85.06 54 HIS B O 1
ATOM 1557 N N . LEU B 1 55 ? 6.465 4.52 6.238 1 88.38 55 LEU B N 1
ATOM 1558 C CA . LEU B 1 55 ? 5.348 5.438 6.438 1 88.38 55 LEU B CA 1
ATOM 1559 C C . LEU B 1 55 ? 4.781 5.902 5.102 1 88.38 55 LEU B C 1
ATOM 1561 O O . LEU B 1 55 ? 3.562 5.914 4.906 1 88.38 55 LEU B O 1
ATOM 1565 N N . GLU B 1 56 ? 5.629 6.246 4.211 1 86.69 56 GLU B N 1
ATOM 1566 C CA . GLU B 1 56 ? 5.223 6.73 2.895 1 86.69 56 GLU B CA 1
ATOM 1567 C C . GLU B 1 56 ? 4.465 5.656 2.123 1 86.69 56 GLU B C 1
ATOM 1569 O O . GLU B 1 56 ? 3.41 5.93 1.541 1 86.69 56 GLU B O 1
ATOM 1574 N N . PHE B 1 57 ? 5.004 4.469 2.098 1 86.38 57 PHE B N 1
ATOM 1575 C CA . PHE B 1 57 ? 4.383 3.385 1.347 1 86.38 57 PHE B CA 1
ATOM 1576 C C . PHE B 1 57 ? 3.02 3.033 1.926 1 86.38 57 PHE B C 1
ATOM 1578 O O . PHE B 1 57 ? 2.047 2.873 1.185 1 86.38 57 PHE B O 1
ATOM 1585 N N . LEU B 1 58 ? 2.957 2.957 3.232 1 90.12 58 LEU B N 1
ATOM 1586 C CA . LEU B 1 58 ? 1.675 2.65 3.855 1 90.12 58 LEU B CA 1
ATOM 1587 C C . LEU B 1 58 ? 0.67 3.771 3.611 1 90.12 58 LEU B C 1
ATOM 1589 O O . LEU B 1 58 ? -0.492 3.512 3.293 1 90.12 58 LEU B O 1
ATOM 1593 N N . ALA B 1 59 ? 1.109 4.992 3.73 1 92.06 59 ALA B N 1
ATOM 1594 C CA . ALA B 1 59 ? 0.229 6.133 3.488 1 92.06 59 ALA B CA 1
ATOM 1595 C C . ALA B 1 59 ? -0.274 6.141 2.047 1 92.06 59 ALA B C 1
ATOM 1597 O O . ALA B 1 59 ? -1.439 6.453 1.791 1 92.06 59 ALA B O 1
ATOM 1598 N N . ASN B 1 60 ? 0.594 5.836 1.086 1 88.06 60 ASN B N 1
ATOM 1599 C CA . ASN B 1 60 ? 0.189 5.73 -0.312 1 88.06 60 ASN B CA 1
ATOM 1600 C C . ASN B 1 60 ? -0.888 4.668 -0.507 1 88.06 60 ASN B C 1
ATOM 1602 O O . ASN B 1 60 ? -1.882 4.906 -1.196 1 88.06 60 ASN B O 1
ATOM 1606 N N . TYR B 1 61 ? -0.679 3.596 0.081 1 88.75 61 TYR B N 1
ATOM 1607 C CA . TYR B 1 61 ? -1.67 2.527 0.006 1 88.75 61 TYR B CA 1
ATOM 1608 C C . TYR B 1 61 ? -3.008 2.982 0.576 1 88.75 61 TYR B C 1
ATOM 1610 O O . TYR B 1 61 ? -4.051 2.818 -0.063 1 88.75 61 TYR B O 1
ATOM 1618 N N . ILE B 1 62 ? -2.969 3.529 1.727 1 91.81 62 ILE B N 1
ATOM 1619 C CA . ILE B 1 62 ? -4.184 4.004 2.383 1 91.81 62 ILE B CA 1
ATOM 1620 C C . ILE B 1 62 ? -4.867 5.051 1.508 1 91.81 62 ILE B C 1
ATOM 1622 O O . ILE B 1 62 ? -6.09 5.031 1.345 1 91.81 62 ILE B O 1
ATOM 1626 N N . ALA B 1 63 ? -4.105 5.934 0.969 1 92.06 63 ALA B N 1
ATOM 1627 C CA . ALA B 1 63 ? -4.656 6.969 0.098 1 92.06 63 ALA B CA 1
ATOM 1628 C C . ALA B 1 63 ? -5.289 6.355 -1.148 1 92.06 63 ALA B C 1
ATOM 1630 O O . ALA B 1 63 ? -6.305 6.852 -1.644 1 92.06 63 ALA B O 1
ATOM 1631 N N . GLU B 1 64 ? -4.715 5.305 -1.678 1 88.12 64 GLU B N 1
ATOM 1632 C CA . GLU B 1 64 ? -5.281 4.609 -2.83 1 88.12 64 GLU B CA 1
ATOM 1633 C C . GLU B 1 64 ? -6.668 4.059 -2.516 1 88.12 64 GLU B C 1
ATOM 1635 O O . GLU B 1 64 ? -7.562 4.09 -3.363 1 88.12 64 GLU B O 1
ATOM 1640 N N . LEU B 1 65 ? -6.801 3.604 -1.343 1 88.81 65 LEU B N 1
ATOM 1641 C CA . LEU B 1 65 ? -8.078 3.041 -0.933 1 88.81 65 LEU B CA 1
ATOM 1642 C C . LEU B 1 65 ? -9.172 4.109 -0.938 1 88.81 65 LEU B C 1
ATOM 1644 O O . LEU B 1 65 ? -10.352 3.799 -1.126 1 88.81 65 LEU B O 1
ATOM 1648 N N . SER B 1 66 ? -8.758 5.355 -0.687 1 89.75 66 SER B N 1
ATOM 1649 C CA . SER B 1 66 ? -9.734 6.438 -0.707 1 89.75 66 SER B CA 1
ATOM 1650 C C . SER B 1 66 ? -10.453 6.512 -2.053 1 89.75 66 SER B C 1
ATOM 1652 O O . SER B 1 66 ? -11.594 6.977 -2.133 1 89.75 66 SER B O 1
ATOM 1654 N N . LEU B 1 67 ? -9.828 5.988 -3.084 1 83.62 67 LEU B N 1
ATOM 1655 C CA . LEU B 1 67 ? -10.391 6.043 -4.43 1 83.62 67 LEU B CA 1
ATOM 1656 C C . LEU B 1 67 ? -11.539 5.047 -4.582 1 83.62 67 LEU B C 1
ATOM 1658 O O . LEU B 1 67 ? -12.312 5.129 -5.539 1 83.62 67 LEU B O 1
ATOM 1662 N N . LEU B 1 68 ? -11.695 4.129 -3.678 1 82.5 68 LEU B N 1
ATOM 1663 C CA . LEU B 1 68 ? -12.727 3.094 -3.732 1 82.5 68 LEU B CA 1
ATOM 1664 C C . LEU B 1 68 ? -13.977 3.533 -2.986 1 82.5 68 LEU B C 1
ATOM 1666 O O . LEU B 1 68 ? -14.984 2.818 -2.973 1 82.5 68 LEU B O 1
ATOM 1670 N N . GLU B 1 69 ? -13.93 4.68 -2.363 1 84.88 69 GLU B N 1
ATOM 1671 C CA . GLU B 1 69 ? -15.039 5.168 -1.544 1 84.88 69 GLU B CA 1
ATOM 1672 C C . GLU B 1 69 ? -15.539 6.52 -2.037 1 84.88 69 GLU B C 1
ATOM 1674 O O . GLU B 1 69 ? -14.844 7.531 -1.91 1 84.88 69 GLU B O 1
ATOM 1679 N N . TYR B 1 70 ? -16.766 6.5 -2.428 1 83.38 70 TYR B N 1
ATOM 1680 C CA . TYR B 1 70 ? -17.344 7.676 -3.062 1 83.38 70 TYR B CA 1
ATOM 1681 C C . TYR B 1 70 ? -17.359 8.859 -2.109 1 83.38 70 TYR B C 1
ATOM 1683 O O . TYR B 1 70 ? -17.125 10 -2.521 1 83.38 70 TYR B O 1
ATOM 1691 N N . SER B 1 71 ? -17.656 8.672 -0.873 1 89.75 71 SER B N 1
ATOM 1692 C CA . SER B 1 71 ? -17.766 9.742 0.105 1 89.75 71 SER B CA 1
ATOM 1693 C C . SER B 1 71 ? -16.438 10.461 0.302 1 89.75 71 SER B C 1
ATOM 1695 O O . SER B 1 71 ? -16.406 11.586 0.815 1 89.75 71 SER B O 1
ATOM 1697 N N . LEU B 1 72 ? -15.344 9.875 -0.113 1 91.44 72 LEU B N 1
ATOM 1698 C CA . LEU B 1 72 ? -14.023 10.453 0.094 1 91.44 72 LEU B CA 1
ATOM 1699 C C . LEU B 1 72 ? -13.57 11.227 -1.139 1 91.44 72 LEU B C 1
ATOM 1701 O O . LEU B 1 72 ? -12.625 12.016 -1.07 1 91.44 72 LEU B O 1
ATOM 1705 N N . LEU B 1 73 ? -14.289 11.07 -2.207 1 84.62 73 LEU B N 1
ATOM 1706 C CA . LEU B 1 73 ? -13.875 11.664 -3.475 1 84.62 73 LEU B CA 1
ATOM 1707 C C . LEU B 1 73 ? -14.078 13.172 -3.455 1 84.62 73 LEU B C 1
ATOM 1709 O O . LEU B 1 73 ? -13.484 13.891 -4.266 1 84.62 73 LEU B O 1
ATOM 1713 N N . SER B 1 74 ? -14.891 13.633 -2.549 1 88.88 74 SER B N 1
ATOM 1714 C CA . SER B 1 74 ? -15.188 15.055 -2.479 1 88.88 74 SER B CA 1
ATOM 1715 C C . SER B 1 74 ? -14.188 15.789 -1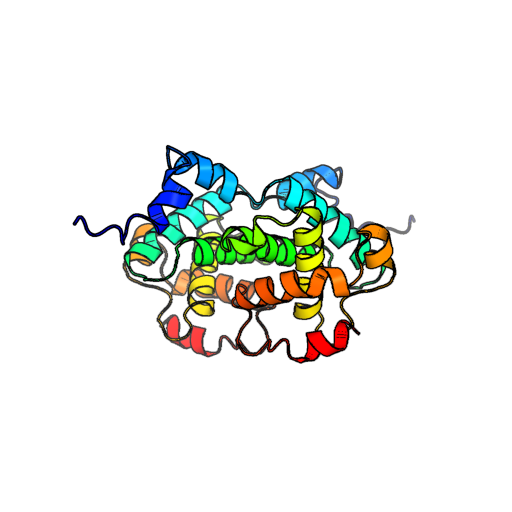.588 1 88.88 74 SER B C 1
ATOM 1717 O O . SER B 1 74 ? -14.156 17.016 -1.553 1 88.88 74 SER B O 1
ATOM 1719 N N . TYR B 1 75 ? -13.352 15.125 -0.893 1 92.25 75 TYR B N 1
ATOM 1720 C CA . TYR B 1 75 ? -12.359 15.742 -0.016 1 92.25 75 TYR B CA 1
ATOM 1721 C C . TYR B 1 75 ? -11.164 16.25 -0.815 1 92.25 75 TYR B C 1
ATOM 1723 O O . TYR B 1 75 ? -10.789 15.641 -1.822 1 92.25 75 TYR B O 1
ATOM 1731 N N . PRO B 1 76 ? -10.562 17.344 -0.297 1 93.69 76 PRO B N 1
ATOM 1732 C CA . PRO B 1 76 ? -9.305 17.75 -0.921 1 93.69 76 PRO B CA 1
ATOM 1733 C C . PRO B 1 76 ? -8.203 16.703 -0.798 1 93.69 76 PRO B C 1
ATOM 1735 O O . PRO B 1 76 ? -8.094 16.047 0.237 1 93.69 76 PRO B O 1
ATOM 1738 N N . PRO B 1 77 ? -7.406 16.578 -1.848 1 91.06 77 PRO B N 1
ATOM 1739 C CA . PRO B 1 77 ? -6.312 15.602 -1.803 1 91.06 77 PRO B CA 1
ATOM 1740 C C . PRO B 1 77 ? -5.395 15.805 -0.601 1 91.06 77 PRO B C 1
ATOM 1742 O O . PRO B 1 77 ? -4.887 14.828 -0.036 1 91.06 77 PRO B O 1
ATOM 1745 N N . SER B 1 78 ? -5.188 17.047 -0.226 1 94.25 78 SER B N 1
ATOM 1746 C CA . SER B 1 78 ? -4.324 17.328 0.918 1 94.25 78 SER B CA 1
ATOM 1747 C C . SER B 1 78 ? -4.91 16.75 2.203 1 94.25 78 SER B C 1
ATOM 1749 O O . SER B 1 78 ? -4.176 16.25 3.057 1 94.25 78 SER B O 1
ATOM 1751 N N . LEU B 1 79 ? -6.207 16.781 2.328 1 96.94 79 LEU B N 1
ATOM 1752 C CA . LEU B 1 79 ? -6.863 16.234 3.512 1 96.94 79 LEU B CA 1
ATOM 1753 C C . LEU B 1 79 ? -6.797 14.711 3.52 1 96.94 79 LEU B C 1
ATOM 1755 O O . LEU B 1 79 ? -6.566 14.102 4.566 1 96.94 79 LEU B O 1
ATOM 1759 N N . ILE B 1 80 ? -6.973 14.094 2.389 1 95.81 80 ILE B N 1
ATOM 1760 C CA . ILE B 1 80 ? -6.859 12.648 2.271 1 95.81 80 ILE B CA 1
ATOM 1761 C C . ILE B 1 80 ? -5.445 12.203 2.645 1 95.81 80 ILE B C 1
ATOM 1763 O O . ILE B 1 80 ? -5.266 11.258 3.412 1 95.81 80 ILE B O 1
ATOM 1767 N N . ALA B 1 81 ? -4.535 12.961 2.111 1 95.12 81 ALA B N 1
ATOM 1768 C CA . ALA B 1 81 ? -3.141 12.641 2.396 1 95.12 81 ALA B CA 1
ATOM 1769 C C . ALA B 1 81 ? -2.838 12.781 3.885 1 95.12 81 ALA B C 1
ATOM 1771 O O . ALA B 1 81 ? -2.225 11.898 4.488 1 95.12 81 ALA B O 1
ATOM 1772 N N . ALA B 1 82 ? -3.254 13.859 4.473 1 96.62 82 ALA B N 1
ATOM 1773 C CA . ALA B 1 82 ? -3.049 14.07 5.906 1 96.62 82 ALA B CA 1
ATOM 1774 C C . ALA B 1 82 ? -3.705 12.961 6.723 1 96.62 82 ALA B C 1
ATOM 1776 O O . ALA B 1 82 ? -3.111 12.453 7.676 1 96.62 82 ALA B O 1
ATOM 1777 N N . SER B 1 83 ? -4.879 12.594 6.367 1 96.12 83 SER B N 1
ATOM 1778 C CA . SER B 1 83 ? -5.602 11.523 7.047 1 96.12 83 SER B CA 1
ATOM 1779 C C . SER B 1 83 ? -4.887 10.188 6.887 1 96.12 83 SER B C 1
ATOM 1781 O O . SER B 1 83 ? -4.809 9.406 7.832 1 96.12 83 SER B O 1
ATOM 1783 N N . ALA B 1 84 ? -4.426 9.961 5.703 1 95 84 ALA B N 1
ATOM 1784 C CA . ALA B 1 84 ? -3.684 8.727 5.434 1 95 84 ALA B CA 1
ATOM 1785 C C . ALA B 1 84 ? -2.418 8.656 6.281 1 95 84 ALA B C 1
ATOM 1787 O O . ALA B 1 84 ? -2.078 7.59 6.809 1 95 84 ALA B O 1
ATOM 1788 N N . ILE B 1 85 ? -1.726 9.75 6.426 1 93.44 85 ILE B N 1
ATOM 1789 C CA . ILE B 1 85 ? -0.517 9.805 7.238 1 93.44 85 ILE B CA 1
ATOM 1790 C C . ILE B 1 85 ? -0.868 9.555 8.703 1 93.44 85 ILE B C 1
ATOM 1792 O O . ILE B 1 85 ? -0.169 8.812 9.398 1 93.44 85 ILE B O 1
ATOM 1796 N N . PHE B 1 86 ? -1.9 10.164 9.133 1 92.69 86 PHE B N 1
ATOM 1797 C CA . PHE B 1 86 ? -2.377 9.945 10.492 1 92.69 86 PHE B CA 1
ATOM 1798 C C . PHE B 1 86 ? -2.602 8.461 10.758 1 92.69 86 PHE B C 1
ATOM 1800 O O . PHE B 1 86 ? -2.096 7.91 11.734 1 92.69 86 PHE B O 1
ATOM 1807 N N . LEU B 1 87 ? -3.307 7.832 9.883 1 92.38 87 LEU B N 1
ATOM 1808 C CA . LEU B 1 87 ? -3.648 6.422 10.047 1 92.38 87 LEU B CA 1
ATOM 1809 C C . LEU B 1 87 ? -2.408 5.543 9.922 1 92.38 87 LEU B C 1
ATOM 1811 O O . LEU B 1 87 ? -2.246 4.582 10.68 1 92.38 87 LEU B O 1
ATOM 1815 N N . ALA B 1 88 ? -1.612 5.875 8.977 1 91.62 88 ALA B N 1
ATOM 1816 C CA . ALA B 1 88 ? -0.39 5.098 8.789 1 91.62 88 ALA B CA 1
ATOM 1817 C C . ALA B 1 88 ? 0.487 5.141 10.031 1 91.62 88 ALA B C 1
ATOM 1819 O O . ALA B 1 88 ? 1.03 4.117 10.453 1 91.62 88 ALA B O 1
ATOM 1820 N N . ARG B 1 89 ? 0.662 6.281 10.633 1 88.12 89 ARG B N 1
ATOM 1821 C CA . ARG B 1 89 ? 1.445 6.406 11.852 1 88.12 89 ARG B CA 1
ATOM 1822 C C . ARG B 1 89 ? 0.811 5.613 12.992 1 88.12 89 ARG B C 1
ATOM 1824 O O . ARG B 1 89 ? 1.515 4.992 13.789 1 88.12 89 ARG B O 1
ATOM 1831 N N . PHE B 1 90 ? -0.45 5.656 13.039 1 86.75 90 PHE B N 1
ATOM 1832 C CA . PHE B 1 90 ? -1.174 4.898 14.055 1 86.75 90 PHE B CA 1
ATOM 1833 C C . PHE B 1 90 ? -0.907 3.406 13.906 1 86.75 90 PHE B C 1
ATOM 1835 O O . PHE B 1 90 ? -0.732 2.703 14.906 1 86.75 90 PHE B O 1
ATOM 1842 N N . VAL B 1 91 ? -0.928 2.947 12.719 1 86.75 91 VAL B N 1
ATOM 1843 C CA . VAL B 1 91 ? -0.741 1.528 12.438 1 86.75 91 VAL B CA 1
ATOM 1844 C C . VAL B 1 91 ? 0.702 1.128 12.734 1 86.75 91 VAL B C 1
ATOM 1846 O O . VAL B 1 91 ? 0.952 0.071 13.32 1 86.75 91 VAL B O 1
ATOM 1849 N N . LEU B 1 92 ? 1.648 1.93 12.32 1 85.06 92 LEU B N 1
ATOM 1850 C CA . LEU B 1 92 ? 3.062 1.592 12.438 1 85.06 92 LEU B CA 1
ATOM 1851 C C . LEU B 1 92 ? 3.543 1.773 13.875 1 85.06 92 LEU B C 1
ATOM 1853 O O . LEU B 1 92 ? 4.461 1.077 14.32 1 85.06 92 LEU B O 1
ATOM 1857 N N . GLN B 1 93 ? 2.961 2.748 14.523 1 82.31 93 GLN B N 1
ATOM 1858 C CA . GLN B 1 93 ? 3.328 3.045 15.906 1 82.31 93 GLN B CA 1
ATOM 1859 C C . GLN B 1 93 ? 2.09 3.17 16.781 1 82.31 93 GLN B C 1
ATOM 1861 O O . GLN B 1 93 ? 1.744 4.27 17.234 1 82.31 93 GLN B O 1
ATOM 1866 N N . PRO B 1 94 ? 1.563 2.051 17.234 1 78.94 94 PRO B N 1
ATOM 1867 C CA . PRO B 1 94 ? 0.284 2.086 17.938 1 78.94 94 PRO B CA 1
ATOM 1868 C C . PRO B 1 94 ? 0.407 2.67 19.344 1 78.94 94 PRO B C 1
ATOM 1870 O O . PRO B 1 94 ? -0.593 3.09 19.938 1 78.94 94 PRO B O 1
ATOM 1873 N N . THR B 1 95 ? 1.535 2.754 19.828 1 77.75 95 THR B N 1
ATOM 1874 C CA . THR B 1 95 ? 1.715 3.23 21.203 1 77.75 95 THR B CA 1
ATOM 1875 C C . THR B 1 95 ? 1.974 4.734 21.219 1 77.75 95 THR B C 1
ATOM 1877 O O . THR B 1 95 ? 1.968 5.355 22.281 1 77.75 95 THR B O 1
ATOM 1880 N N . LYS B 1 96 ? 2.199 5.309 20.125 1 78.12 96 LYS B N 1
ATOM 1881 C CA . LYS B 1 96 ? 2.504 6.734 20.062 1 78.12 96 LYS B CA 1
ATOM 1882 C C . LYS B 1 96 ? 1.323 7.523 19.5 1 78.12 96 LYS B C 1
ATOM 1884 O O . LYS B 1 96 ? 0.501 6.977 18.766 1 78.12 96 LYS B O 1
ATOM 1889 N N . TYR B 1 97 ? 1.237 8.766 20.031 1 81.31 97 TYR B N 1
ATOM 1890 C CA . TYR B 1 97 ? 0.253 9.656 19.422 1 81.31 97 TYR B CA 1
ATOM 1891 C C . TYR B 1 97 ? 0.612 9.953 17.984 1 81.31 97 TYR B C 1
ATOM 1893 O O . TYR B 1 97 ? 1.721 10.414 17.688 1 81.31 97 TYR B O 1
ATOM 1901 N N . PRO B 1 98 ? -0.264 9.711 17.062 1 82 98 PRO B N 1
ATOM 1902 C CA . PRO B 1 98 ? 0.088 9.758 15.633 1 82 98 PRO B CA 1
ATOM 1903 C C . PRO B 1 98 ? 0.209 11.18 15.102 1 82 98 PRO B C 1
ATOM 1905 O O . PRO B 1 98 ? 0.75 11.391 14.016 1 82 98 PRO B O 1
ATOM 1908 N N . TRP B 1 99 ? -0.333 12.117 15.867 1 87.38 99 TRP B N 1
ATOM 1909 C CA . TRP B 1 99 ? -0.365 13.484 15.344 1 87.38 99 TRP B CA 1
ATOM 1910 C C . TRP B 1 99 ? 0.38 14.438 16.266 1 87.38 99 TRP B C 1
ATOM 1912 O O . TRP B 1 99 ? 0.046 14.547 17.453 1 87.38 99 TRP B O 1
ATOM 1922 N N . ASN B 1 100 ? 1.416 15.062 15.734 1 84.25 100 ASN B N 1
ATOM 1923 C CA . ASN B 1 100 ? 2.221 15.977 16.531 1 84.25 100 ASN B CA 1
ATOM 1924 C C . ASN B 1 100 ? 2.172 17.391 15.977 1 84.25 100 ASN B C 1
ATOM 1926 O O . ASN B 1 100 ? 1.525 17.641 14.953 1 84.25 100 ASN B O 1
ATOM 1930 N N . SER B 1 101 ? 2.771 18.359 16.766 1 88.12 101 SER B N 1
ATOM 1931 C CA . SER B 1 101 ? 2.725 19.766 16.422 1 88.12 101 SER B CA 1
ATOM 1932 C C . SER B 1 101 ? 3.35 20.031 15.055 1 88.12 101 SER B C 1
ATOM 1934 O O . SER B 1 101 ? 2.904 20.906 14.312 1 88.12 101 SER B O 1
ATOM 1936 N N . THR B 1 102 ? 4.34 19.219 14.695 1 88.44 102 THR B N 1
ATOM 1937 C CA . THR B 1 102 ? 5.016 19.375 13.414 1 88.44 102 THR B CA 1
ATOM 1938 C C . THR B 1 102 ? 4.062 19.062 12.266 1 88.44 102 THR B C 1
ATOM 1940 O O . THR B 1 102 ? 3.982 19.828 11.297 1 88.44 102 THR B O 1
ATOM 1943 N N . LEU B 1 103 ? 3.324 18.016 12.398 1 91 103 LEU B N 1
ATOM 1944 C CA . LEU B 1 103 ? 2.365 17.656 11.359 1 91 103 LEU B CA 1
ATOM 1945 C C . LEU B 1 103 ? 1.258 18.688 11.25 1 91 103 LEU B C 1
ATOM 1947 O O . LEU B 1 103 ? 0.859 19.062 10.141 1 91 103 LEU B O 1
ATOM 1951 N N . ALA B 1 104 ? 0.814 19.172 12.391 1 92.12 104 ALA B N 1
ATOM 1952 C CA . ALA B 1 104 ? -0.226 20.203 12.383 1 92.12 104 ALA B CA 1
ATOM 1953 C C . ALA B 1 104 ? 0.247 21.453 11.648 1 92.12 104 ALA B C 1
ATOM 1955 O O . ALA B 1 104 ? -0.498 22.031 10.852 1 92.12 104 ALA B O 1
ATOM 1956 N N . HIS B 1 105 ? 1.441 21.812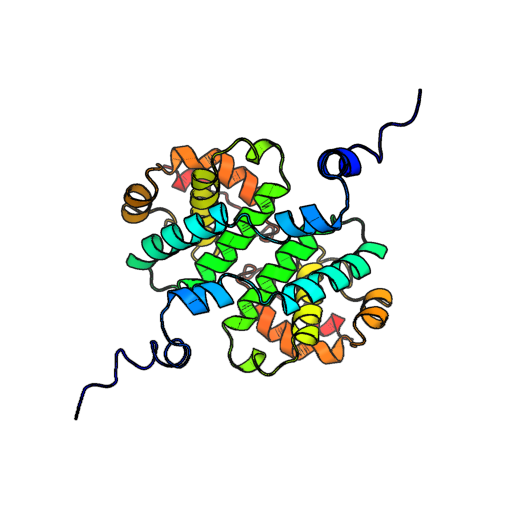 11.875 1 92.25 105 HIS B N 1
ATOM 1957 C CA . HIS B 1 105 ? 2.018 23 11.281 1 92.25 105 HIS B CA 1
ATOM 1958 C C . HIS B 1 105 ? 2.205 22.828 9.773 1 92.25 105 HIS B C 1
ATOM 1960 O O . HIS B 1 105 ? 1.872 23.734 9 1 92.25 105 HIS B O 1
ATOM 1966 N N . TYR B 1 106 ? 2.654 21.734 9.312 1 91.19 106 TYR B N 1
ATOM 1967 C CA . TYR B 1 106 ? 3.031 21.531 7.914 1 91.19 106 TYR B CA 1
ATOM 1968 C C . TYR B 1 106 ? 1.817 21.172 7.066 1 91.19 106 TYR B C 1
ATOM 1970 O O . TYR B 1 106 ? 1.771 21.484 5.875 1 91.19 106 TYR B O 1
ATOM 1978 N N . THR B 1 107 ? 0.875 20.531 7.574 1 93.38 107 THR B N 1
ATOM 1979 C CA . THR B 1 107 ? -0.31 20.172 6.809 1 93.38 107 THR B CA 1
ATOM 1980 C C . THR B 1 107 ? -1.373 21.25 6.906 1 93.38 107 THR B C 1
ATOM 1982 O O . THR B 1 107 ? -2.277 21.328 6.07 1 93.38 107 THR B O 1
ATOM 1985 N N . HIS B 1 108 ? -1.386 21.938 7.973 1 94.56 108 HIS B N 1
ATOM 1986 C CA . HIS B 1 108 ? -2.326 23.016 8.289 1 94.56 108 HIS B CA 1
ATOM 1987 C C . HIS B 1 108 ? -3.68 22.453 8.711 1 94.56 108 HIS B C 1
ATOM 1989 O O . HIS B 1 108 ? -4.707 23.109 8.555 1 94.56 108 HIS B O 1
ATOM 1995 N N . TYR B 1 109 ? -3.674 21.203 9.18 1 95.38 109 TYR B N 1
ATOM 1996 C CA . TYR B 1 109 ? -4.902 20.578 9.656 1 95.38 109 TYR B CA 1
ATOM 1997 C C . TYR B 1 109 ? -4.797 20.234 11.141 1 95.38 109 TYR B C 1
ATOM 1999 O O . TYR B 1 109 ? -3.736 19.812 11.609 1 95.38 109 TYR B O 1
ATOM 2007 N N . LYS B 1 110 ? -5.91 20.375 11.805 1 93 110 LYS B N 1
ATOM 2008 C CA . LYS B 1 110 ? -6.051 19.828 13.156 1 93 110 LYS B CA 1
ATOM 2009 C C . LYS B 1 110 ? -6.559 18.391 13.109 1 93 110 LYS B C 1
ATOM 2011 O O . LYS B 1 110 ? -7.273 18 12.188 1 93 110 LYS B O 1
ATOM 2016 N N . PRO B 1 111 ? -6.227 17.594 14.109 1 90.44 111 PRO B N 1
ATOM 2017 C CA . PRO B 1 111 ? -6.68 16.203 14.141 1 90.44 111 PRO B CA 1
ATOM 2018 C C . PRO B 1 111 ? -8.195 16.078 14.008 1 90.44 111 PRO B C 1
ATOM 2020 O O . PRO B 1 111 ? -8.688 15.133 13.383 1 90.44 111 PRO B O 1
ATOM 2023 N N . SER B 1 112 ? -8.938 17.016 14.594 1 92.62 112 SER B N 1
ATOM 2024 C CA . SER B 1 112 ? -10.398 16.969 14.555 1 92.62 112 SER B CA 1
ATOM 2025 C C . SER B 1 112 ? -10.922 17.094 13.125 1 92.62 112 SER B C 1
ATOM 2027 O O . SER B 1 112 ? -11.984 16.578 12.805 1 92.62 112 SER B O 1
ATOM 2029 N N . GLU B 1 113 ? -10.172 17.766 12.281 1 94.75 113 GLU B N 1
ATOM 2030 C CA . GLU B 1 113 ? -10.57 17.969 10.891 1 94.75 113 GLU B CA 1
ATOM 2031 C C . GLU B 1 113 ? -10.367 16.703 10.062 1 94.75 113 GLU B C 1
ATOM 2033 O O . GLU B 1 113 ? -10.93 16.562 8.977 1 94.75 113 GLU B O 1
ATOM 2038 N N . LEU B 1 114 ? -9.578 15.789 10.625 1 95.88 114 LEU B N 1
ATOM 2039 C CA . LEU B 1 114 ? -9.234 14.578 9.891 1 95.88 114 LEU B CA 1
ATOM 2040 C C . LEU B 1 114 ? -10.109 13.414 10.32 1 95.88 114 LEU B C 1
ATOM 2042 O O . LEU B 1 114 ? -10.148 12.375 9.648 1 95.88 114 LEU B O 1
ATOM 2046 N N . SER B 1 115 ? -10.859 13.516 11.375 1 93.5 115 SER B N 1
ATOM 2047 C CA . SER B 1 115 ? -11.484 12.414 12.102 1 93.5 115 SER B CA 1
ATOM 2048 C C . SER B 1 115 ? -12.391 11.594 11.188 1 93.5 115 SER B C 1
ATOM 2050 O O . SER B 1 115 ? -12.266 10.367 11.109 1 93.5 115 SER B O 1
ATOM 2052 N N . GLU B 1 116 ? -13.281 12.211 10.461 1 94.38 116 GLU B N 1
ATOM 2053 C CA . GLU B 1 116 ? -14.234 11.492 9.625 1 94.38 116 GLU B CA 1
ATOM 2054 C C . GLU B 1 116 ? -13.531 10.742 8.492 1 94.38 116 GLU B C 1
ATOM 2056 O O . GLU B 1 116 ? -13.836 9.586 8.219 1 94.38 116 GLU B O 1
ATOM 2061 N N . CYS B 1 117 ? -12.648 11.414 7.871 1 95 117 CYS B N 1
ATOM 2062 C CA . CYS B 1 117 ? -11.898 10.812 6.781 1 95 117 CYS B CA 1
ATOM 2063 C C . CYS B 1 117 ? -11.062 9.641 7.277 1 95 117 CYS B C 1
ATOM 2065 O O . CYS B 1 117 ? -11.047 8.578 6.656 1 95 117 CYS B O 1
ATOM 2067 N N . VAL B 1 118 ? -10.422 9.789 8.469 1 94.12 118 VAL B N 1
ATOM 2068 C CA . VAL B 1 118 ? -9.594 8.75 9.055 1 94.12 118 VAL B CA 1
ATOM 2069 C C . VAL B 1 118 ? -10.445 7.523 9.375 1 94.12 118 VAL B C 1
ATOM 2071 O O . VAL B 1 118 ? -10.047 6.391 9.102 1 94.12 118 VAL B O 1
ATOM 2074 N N . LYS B 1 119 ? -11.562 7.727 9.891 1 91.75 119 LYS B N 1
ATOM 2075 C CA . LYS B 1 119 ? -12.461 6.625 10.242 1 91.75 119 LYS B CA 1
ATOM 2076 C C . LYS B 1 119 ? -12.875 5.84 9 1 91.75 119 LYS B C 1
ATOM 2078 O O . LYS B 1 119 ? -12.891 4.609 9.016 1 91.75 119 LYS B O 1
ATOM 2083 N N . THR B 1 120 ? -13.211 6.555 7.98 1 92.56 120 THR B N 1
ATOM 2084 C CA . THR B 1 120 ? -13.617 5.906 6.738 1 92.56 120 THR B CA 1
ATOM 2085 C C . THR B 1 120 ? -12.461 5.117 6.133 1 92.56 120 THR B C 1
ATOM 2087 O O . THR B 1 120 ? -12.641 3.977 5.699 1 92.56 120 THR B O 1
ATOM 2090 N N . LEU B 1 121 ? -11.273 5.719 6.137 1 93.12 121 LEU B N 1
ATOM 2091 C CA . LEU B 1 121 ? -10.086 5.047 5.617 1 93.12 121 LEU B CA 1
ATOM 2092 C C . LEU B 1 121 ? -9.766 3.799 6.434 1 93.12 121 LEU B C 1
ATOM 2094 O O . LEU B 1 121 ? -9.359 2.777 5.879 1 93.12 121 LEU B O 1
ATOM 2098 N N . HIS B 1 122 ? -9.922 3.9 7.684 1 89.94 122 HIS B N 1
ATOM 2099 C CA . HIS B 1 122 ? -9.68 2.758 8.562 1 89.94 122 HIS B CA 1
ATOM 2100 C C . HIS B 1 122 ? -10.609 1.598 8.219 1 89.94 122 HIS B C 1
ATOM 2102 O O . HIS B 1 122 ? -10.188 0.439 8.203 1 89.94 122 HIS B O 1
ATOM 2108 N N . ARG B 1 123 ? -11.797 1.917 7.914 1 87.94 123 ARG B N 1
ATOM 2109 C CA . ARG B 1 123 ? -12.766 0.893 7.543 1 87.94 123 ARG B CA 1
ATOM 2110 C C . ARG B 1 123 ? -12.383 0.219 6.23 1 87.94 123 ARG B C 1
ATOM 2112 O O . ARG B 1 123 ? -12.602 -0.981 6.055 1 87.94 123 ARG B O 1
ATOM 2119 N N . LEU B 1 124 ? -11.867 1.006 5.352 1 85.88 124 LEU B N 1
ATOM 2120 C CA . LEU B 1 124 ? -11.492 0.484 4.043 1 85.88 124 LEU B CA 1
ATOM 2121 C C . LEU B 1 124 ? -10.227 -0.364 4.145 1 85.88 124 LEU B C 1
ATOM 2123 O O . LEU B 1 124 ? -9.984 -1.228 3.297 1 85.88 124 LEU B O 1
ATOM 2127 N N . SER B 1 125 ? -9.406 0.003 5.059 1 83.19 125 SER B N 1
ATOM 2128 C CA . SER B 1 125 ? -8.109 -0.645 5.164 1 83.19 125 SER B CA 1
ATOM 2129 C C . SER B 1 125 ? -8.211 -1.981 5.891 1 83.19 125 SER B C 1
ATOM 2131 O O . SER B 1 125 ? -9.086 -2.168 6.734 1 83.19 125 SER B O 1
ATOM 2133 N N . SER B 1 126 ? -8 -3.199 5.164 1 65.44 126 SER B N 1
ATOM 2134 C CA . SER B 1 126 ? -8.016 -4.531 5.762 1 65.44 126 SER B CA 1
ATOM 2135 C C . SER B 1 126 ? -7.062 -4.613 6.953 1 65.44 126 SER B C 1
ATOM 2137 O O . SER B 1 126 ? -6.586 -5.695 7.297 1 65.44 126 SER B O 1
ATOM 2139 N N . VAL B 1 127 ? -6.617 -3.566 7.445 1 54.41 127 VAL B N 1
ATOM 2140 C CA . VAL B 1 127 ? -5.754 -3.721 8.609 1 54.41 127 VAL B CA 1
ATOM 2141 C C . VAL B 1 127 ? -6.488 -4.496 9.703 1 54.41 127 VAL B C 1
ATOM 2143 O O . VAL B 1 127 ? -7.684 -4.277 9.93 1 54.41 127 VAL B O 1
ATOM 2146 N N . GLY B 1 128 ? -6.242 -5.758 9.734 1 46 128 GLY B N 1
ATOM 2147 C CA . GLY B 1 128 ? -6.809 -6.824 10.539 1 46 128 GLY B CA 1
ATOM 2148 C C . GLY B 1 128 ? -7.629 -6.32 11.711 1 46 128 GLY B C 1
ATOM 2149 O O . GLY B 1 128 ? -7.449 -5.184 12.156 1 46 128 GLY B O 1
ATOM 2150 N N . PRO B 1 129 ? -8.82 -7.012 11.82 1 42.53 129 PRO B N 1
ATOM 2151 C CA . PRO B 1 129 ? -9.672 -6.746 12.984 1 42.53 129 PRO B CA 1
ATOM 2152 C C . PRO B 1 129 ? -8.891 -6.27 14.195 1 42.53 129 PRO B C 1
ATOM 2154 O O . PRO B 1 129 ? -9.438 -5.594 15.07 1 42.53 129 PRO B O 1
ATOM 2157 N N . GLY B 1 130 ? -7.816 -6.746 14.359 1 42.59 130 GLY B N 1
ATOM 2158 C CA . GLY B 1 130 ? -7.129 -6.363 15.586 1 42.59 130 GLY B CA 1
ATOM 2159 C C . GLY B 1 130 ? -6.785 -4.891 15.641 1 42.59 130 GLY B C 1
ATOM 2160 O O . GLY B 1 130 ? -6.27 -4.402 16.656 1 42.59 130 GLY B O 1
ATOM 2161 N N . SER B 1 131 ? -6.77 -4.297 14.547 1 46 131 SER B N 1
ATOM 2162 C CA . SER B 1 131 ? -6.469 -2.871 14.648 1 46 131 SER B CA 1
ATOM 2163 C C . SER B 1 131 ? -7.703 -2.072 15.047 1 46 131 SER B C 1
ATOM 2165 O O . SER B 1 131 ? -8.336 -1.431 14.211 1 46 131 SER B O 1
ATOM 2167 N N . ASN B 1 132 ? -8.531 -2.586 15.875 1 45.03 132 ASN B N 1
ATOM 2168 C CA . ASN B 1 132 ? -9.641 -1.79 16.391 1 45.03 132 ASN B CA 1
ATOM 2169 C C . ASN B 1 132 ? -9.195 -0.371 16.75 1 45.03 132 ASN B C 1
ATOM 2171 O O . ASN B 1 132 ? -8.258 -0.181 17.516 1 45.03 132 ASN B O 1
ATOM 2175 N N . LEU B 1 133 ? -9.367 0.495 15.906 1 44.59 133 LEU B N 1
ATOM 2176 C CA . LEU B 1 133 ? -9.195 1.911 16.203 1 44.59 133 LEU B CA 1
ATOM 2177 C C . LEU B 1 133 ? -10 2.309 17.438 1 44.59 133 LEU B C 1
ATOM 2179 O O . LEU B 1 133 ? -10.984 3.043 17.328 1 44.5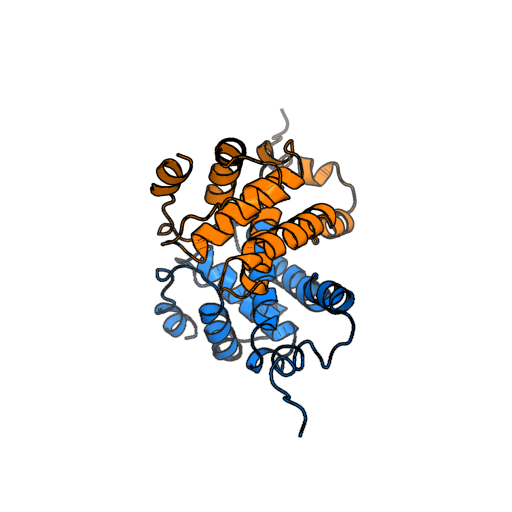9 133 LEU B O 1
ATOM 2183 N N . PRO B 1 134 ? -10.344 1.488 18.344 1 42.75 134 PRO B N 1
ATOM 2184 C CA . PRO B 1 134 ? -11.031 2.178 19.438 1 42.75 134 PRO B CA 1
ATOM 2185 C C . PRO B 1 134 ? -10.461 3.568 19.703 1 42.75 134 PRO B C 1
ATOM 2187 O O . PRO B 1 134 ? -11.219 4.504 20 1 42.75 134 PRO B O 1
ATOM 2190 N N . SER B 1 135 ? -9.227 3.537 20.047 1 42.59 135 SER B N 1
ATOM 2191 C CA . SER B 1 135 ? -8.578 4.633 20.766 1 42.59 135 SER B CA 1
ATOM 2192 C C . SER B 1 135 ? -8.398 5.848 19.859 1 42.59 135 SER B C 1
ATOM 2194 O O . SER B 1 135 ? -7.766 6.832 20.25 1 42.59 135 SER B O 1
ATOM 2196 N N . ILE B 1 136 ? -8.672 5.719 18.641 1 42.91 136 ILE B N 1
ATOM 2197 C CA . ILE B 1 136 ? -8.477 6.93 17.859 1 42.91 136 ILE B CA 1
ATOM 2198 C C . ILE B 1 136 ? -9.336 8.062 18.422 1 42.91 136 ILE B C 1
ATOM 2200 O O . ILE B 1 136 ? -8.922 9.219 18.422 1 42.91 136 ILE B O 1
ATOM 2204 N N . ARG B 1 137 ? -10.531 7.711 18.797 1 42.38 137 ARG B N 1
ATOM 2205 C CA . ARG B 1 137 ? -11.352 8.758 19.391 1 42.38 137 ARG B CA 1
ATOM 2206 C C . ARG B 1 137 ? -10.602 9.484 20.5 1 42.38 137 ARG B C 1
ATOM 2208 O O . ARG B 1 137 ? -10.75 10.695 20.672 1 42.38 137 ARG B O 1
ATOM 2215 N N . GLU B 1 138 ? -10.031 8.695 21.266 1 45.16 138 GLU B N 1
ATOM 2216 C CA . GLU B 1 138 ? -9.391 9.383 22.375 1 45.16 138 GLU B CA 1
ATOM 2217 C C . GLU B 1 138 ? -8.203 10.211 21.906 1 45.16 138 GLU B C 1
ATOM 2219 O O . GLU B 1 138 ? -7.73 11.102 22.625 1 45.16 138 GLU B O 1
ATOM 2224 N N . LYS B 1 139 ? -7.832 9.875 20.734 1 42.41 139 LYS B N 1
ATOM 2225 C CA . LYS B 1 139 ? -6.609 10.562 20.328 1 42.41 139 LYS B CA 1
ATOM 2226 C C . LYS B 1 139 ? -6.926 11.836 19.547 1 42.41 139 LYS B C 1
ATOM 2228 O O . LYS B 1 139 ? -6.027 12.461 18.984 1 42.41 139 LYS B O 1
ATOM 2233 N N . TYR B 1 140 ? -8.125 12.023 19.172 1 39.75 140 TYR B N 1
ATOM 2234 C CA . TYR B 1 140 ? -8.484 13.289 18.547 1 39.75 140 TYR B CA 1
ATOM 2235 C C . TYR B 1 140 ? -8.68 14.383 19.594 1 39.75 140 TYR B C 1
ATOM 2237 O O . TYR B 1 140 ? -9.047 15.516 19.25 1 39.75 140 TYR B O 1
ATOM 2245 N N . SER B 1 141 ? -8.609 13.836 20.781 1 31.77 141 SER B N 1
ATOM 2246 C CA . SER B 1 141 ? -8.773 14.836 21.828 1 31.77 141 SER B CA 1
ATOM 2247 C C . SER B 1 141 ? -7.453 15.539 22.125 1 31.77 141 SER B C 1
ATOM 2249 O O . SER B 1 141 ? -6.383 14.938 22 1 31.77 141 SER B O 1
#

pLDDT: mean 70.85, std 24.62, range [16.62, 97.0]

Radius of gyration: 19.34 Å; Cα contacts (8 Å, |Δi|>4): 295; chains: 2; bounding box: 79×51×45 Å

Organism: Zea mays (NCBI:txid4577)